Protein AF-A0A401PU76-F1 (afdb_monomer_lite)

Radius of gyration: 15.74 Å; chains: 1; bounding box: 38×41×43 Å

Foldseek 3Di:
DLLLDPVDPLDPVLLLQLLLLVLVQLVVCCPDPLNAFQQDAPVQFDADPVRHTDGHNGPPLVVVPPDDPDDDLVVLLSCLLFALVQLQDPDRRSSHHQLRNLSSSLQVLCCSQVSDDGLAAPPDDDRSVRLSVQQNVQDPVRRGGDDDCVRDPPLSSVLSCQSRDNDSVSRDGSVVVSVSSVVVD

Sequence (185 aa):
DILENENINLDWVFRYSLINDIVKGMVFLHNSIIGSHGNLKSSNCVVDSRFVLKITDYGLTSFRSLCDNEDSYALYAKKLWTAPELLRLERAPPQGSQKGDVYSFGIILQEIALRNGSFYIEGMDLSPKEIVQKVRNGQKPYFRPTTDINCHSEELGNFMERCWAEDNAERPDFSQIKALITRFN

Secondary structure (DSSP, 8-state):
-TTT-TTS---HHHHHHHHHHHHHHHHHHHTSTT---SS--GGGEEE-TTS-EEE-S-S-HHHHTS---TT-HHHHHHTTT--HHHHHSSS--TT--HHHHHHHHHHHHHHHHH-PPTT--TT----HHHHHHHHHHTPSSP------TTTS-HHHHHHHHHHT-SSTTTSPPHHHHHHHHTTT-

InterPro domains:
  IPR000719 Protein kinase domain [PS50011] (1-185)
  IPR001245 Serine-threonine/tyrosine-protein kinase, catalytic domain [PF07714] (4-179)
  IPR011009 Protein kinase-like domain superfamily [SSF56112] (2-181)
  IPR020635 Tyrosine-protein kinase, catalytic domain [SM00219] (3-181)
  IPR050401 Cyclic nucleotide synthase [PTHR11920] (1-185)

Structure (mmCIF, N/CA/C/O backbone):
data_AF-A0A401PU76-F1
#
_entry.id   AF-A0A401PU76-F1
#
loop_
_atom_site.group_PDB
_atom_site.id
_atom_site.type_symbol
_atom_site.label_atom_id
_atom_site.label_alt_id
_atom_site.label_comp_id
_atom_site.label_asym_id
_atom_site.label_entity_id
_atom_site.label_seq_id
_atom_site.pdbx_PDB_ins_code
_atom_site.Cartn_x
_atom_site.Cartn_y
_atom_site.Cartn_z
_atom_site.occupancy
_atom_site.B_iso_or_equiv
_atom_site.auth_seq_id
_atom_site.auth_comp_id
_atom_site.auth_asym_id
_atom_site.auth_atom_id
_atom_site.pdbx_PDB_model_num
ATOM 1 N N . ASP A 1 1 ? -16.754 3.882 -3.722 1.00 71.06 1 ASP A N 1
ATOM 2 C CA . ASP A 1 1 ? -15.747 3.136 -2.949 1.00 71.06 1 ASP A CA 1
ATOM 3 C C . ASP A 1 1 ? -16.213 3.023 -1.493 1.00 71.06 1 ASP A C 1
ATOM 5 O O . ASP A 1 1 ? -16.986 3.877 -1.074 1.00 71.06 1 ASP A O 1
ATOM 9 N N . ILE A 1 2 ? -15.827 1.990 -0.733 1.00 78.12 2 ILE A N 1
ATOM 10 C CA . ILE A 1 2 ? -16.154 1.901 0.707 1.00 78.12 2 ILE A CA 1
ATOM 11 C C . ILE A 1 2 ? -15.374 2.952 1.496 1.00 78.12 2 ILE A C 1
ATOM 13 O O . ILE A 1 2 ? -15.935 3.563 2.404 1.00 78.12 2 ILE A O 1
ATOM 17 N N . LEU A 1 3 ? -14.110 3.194 1.132 1.00 75.56 3 LEU A N 1
ATOM 18 C CA . LEU A 1 3 ? -13.264 4.162 1.830 1.00 75.56 3 LEU A CA 1
ATOM 19 C C . LEU A 1 3 ? -13.777 5.595 1.631 1.00 75.56 3 LEU A C 1
ATOM 21 O O . LEU A 1 3 ? -13.842 6.355 2.597 1.00 75.56 3 LEU A O 1
ATOM 25 N N . GLU A 1 4 ? -14.258 5.915 0.428 1.00 72.50 4 GLU A N 1
ATOM 26 C CA . GLU A 1 4 ? -14.826 7.227 0.076 1.00 72.50 4 GLU A CA 1
ATOM 27 C C . GLU A 1 4 ? -16.272 7.430 0.565 1.00 72.50 4 GLU A C 1
ATOM 29 O O . GLU A 1 4 ? -16.777 8.549 0.556 1.00 72.50 4 GLU A O 1
ATOM 34 N N . ASN A 1 5 ? -16.985 6.373 0.973 1.00 76.94 5 ASN A N 1
ATOM 35 C CA . ASN A 1 5 ? -18.387 6.499 1.375 1.00 76.94 5 ASN A CA 1
ATOM 36 C C . ASN A 1 5 ? -18.515 6.916 2.847 1.00 76.94 5 ASN A C 1
ATOM 38 O O . ASN A 1 5 ? -18.449 6.079 3.751 1.00 76.94 5 ASN A O 1
ATOM 42 N N . GLU A 1 6 ? -18.746 8.204 3.093 1.00 71.88 6 GLU A N 1
ATOM 43 C CA . GLU A 1 6 ? -18.913 8.777 4.440 1.00 71.88 6 GLU A CA 1
ATOM 44 C C . GLU A 1 6 ? -20.074 8.161 5.239 1.00 71.88 6 GLU A C 1
ATOM 46 O O . GLU A 1 6 ? -20.033 8.149 6.467 1.00 71.88 6 GLU A O 1
ATOM 51 N N . ASN A 1 7 ? -21.073 7.569 4.571 1.00 73.62 7 ASN A N 1
ATOM 52 C CA . ASN A 1 7 ? -22.206 6.923 5.244 1.00 73.62 7 ASN A CA 1
ATOM 53 C C . ASN A 1 7 ? -21.842 5.571 5.879 1.00 73.62 7 ASN A C 1
ATOM 55 O O . ASN A 1 7 ? -22.617 5.033 6.670 1.00 73.62 7 ASN A O 1
ATOM 59 N N . ILE A 1 8 ? -20.690 4.992 5.523 1.00 75.88 8 ILE A N 1
ATOM 60 C CA . ILE A 1 8 ? -20.184 3.773 6.152 1.00 75.88 8 ILE A CA 1
ATOM 61 C C . ILE A 1 8 ? -19.361 4.182 7.373 1.00 75.88 8 ILE A C 1
ATOM 63 O O . ILE A 1 8 ? -18.303 4.810 7.249 1.00 75.88 8 ILE A O 1
ATOM 67 N N . ASN A 1 9 ? -19.839 3.797 8.560 1.00 75.31 9 ASN A N 1
ATOM 68 C CA . ASN A 1 9 ? -19.090 3.968 9.797 1.00 75.31 9 ASN A CA 1
ATOM 69 C C . ASN A 1 9 ? -17.927 2.962 9.839 1.00 75.31 9 ASN A C 1
ATOM 71 O O . ASN A 1 9 ? -18.084 1.813 10.244 1.00 75.31 9 ASN A O 1
ATOM 75 N N . LEU A 1 10 ? -16.764 3.403 9.360 1.00 81.12 10 LEU A N 1
ATOM 76 C CA . LEU A 1 10 ? -15.489 2.695 9.456 1.00 81.12 10 LEU A CA 1
ATOM 77 C C . LEU A 1 10 ? -14.871 2.955 10.830 1.00 81.12 10 LEU A C 1
ATOM 79 O O . LEU A 1 10 ? -13.918 3.732 10.951 1.00 81.12 10 LEU A O 1
ATOM 83 N N . ASP A 1 11 ? -15.426 2.315 11.857 1.00 88.69 11 ASP A N 1
ATOM 84 C CA . ASP A 1 11 ? -14.789 2.271 13.168 1.00 88.69 11 ASP A CA 1
ATOM 85 C C . ASP A 1 11 ? -13.476 1.468 13.118 1.00 88.69 11 ASP A C 1
ATOM 87 O O . ASP A 1 11 ? -13.156 0.782 12.139 1.00 88.69 11 ASP A O 1
ATOM 91 N N . TRP A 1 12 ? -12.665 1.584 14.168 1.00 89.25 12 TRP A N 1
ATOM 92 C CA . TRP A 1 12 ? -11.361 0.925 14.200 1.00 89.25 12 TRP A CA 1
ATOM 93 C C . TRP A 1 12 ? -11.465 -0.601 14.180 1.00 89.25 12 TRP A C 1
ATOM 95 O O . TRP A 1 12 ? -10.613 -1.249 13.578 1.00 89.25 12 TRP A O 1
ATOM 105 N N . VAL A 1 13 ? -12.532 -1.175 14.743 1.00 90.00 13 VAL A N 1
ATOM 106 C CA . VAL A 1 13 ? -12.784 -2.622 14.697 1.00 90.00 13 VAL A CA 1
ATOM 107 C C . VAL A 1 13 ? -12.950 -3.079 13.248 1.00 90.00 13 VAL A C 1
ATOM 109 O O . VAL A 1 13 ? -12.302 -4.033 12.810 1.00 90.00 13 VAL A O 1
ATOM 112 N N . PHE A 1 14 ? -13.760 -2.361 12.470 1.00 90.44 14 PHE A N 1
ATOM 113 C CA . PHE A 1 14 ? -13.971 -2.669 11.068 1.00 90.44 14 PHE A CA 1
ATOM 114 C C . PHE A 1 14 ? -12.700 -2.434 10.241 1.00 90.44 14 PHE A C 1
ATOM 116 O O . PHE A 1 14 ? -12.310 -3.311 9.470 1.00 90.44 14 PHE A O 1
ATOM 123 N N . ARG A 1 15 ? -11.965 -1.336 10.461 1.00 92.06 15 ARG A N 1
ATOM 124 C CA . ARG A 1 15 ? -10.665 -1.098 9.799 1.00 92.06 15 ARG A CA 1
ATOM 125 C C . ARG A 1 15 ? -9.668 -2.229 10.058 1.00 92.06 15 ARG A C 1
ATOM 127 O O . ARG A 1 15 ? -9.063 -2.729 9.111 1.00 92.06 15 ARG A O 1
ATOM 134 N N . TYR A 1 16 ? -9.534 -2.683 11.305 1.00 92.25 16 TYR A N 1
ATOM 135 C CA . TYR A 1 16 ? -8.656 -3.806 11.643 1.00 92.25 16 TYR A CA 1
ATOM 136 C C . TYR A 1 16 ? -9.098 -5.115 10.986 1.00 92.25 16 TYR A C 1
ATOM 138 O O . TYR A 1 16 ? -8.238 -5.887 10.558 1.00 92.25 16 TYR A O 1
ATOM 146 N N . SER A 1 17 ? -10.405 -5.358 10.828 1.00 93.25 17 SER A N 1
ATOM 147 C CA . SER A 1 17 ? -10.883 -6.528 10.076 1.00 93.25 17 SER A CA 1
ATOM 148 C C . SER A 1 17 ? -10.449 -6.497 8.606 1.00 93.25 17 SER A C 1
ATOM 150 O O . SER A 1 17 ? -9.911 -7.493 8.121 1.00 93.25 17 SER A O 1
ATOM 152 N N . LEU A 1 18 ? -10.552 -5.342 7.934 1.00 94.56 18 LEU A N 1
ATOM 153 C CA . LEU A 1 18 ? -10.101 -5.171 6.547 1.00 94.56 18 LEU A CA 1
ATOM 154 C C . LEU A 1 18 ? -8.585 -5.376 6.427 1.00 94.56 18 LEU A C 1
ATOM 156 O O . LEU A 1 18 ? -8.119 -6.113 5.558 1.00 94.56 18 LEU A O 1
ATOM 160 N N . ILE A 1 19 ? -7.812 -4.774 7.335 1.00 95.38 19 ILE A N 1
ATOM 161 C CA . ILE A 1 19 ? -6.353 -4.930 7.400 1.00 95.38 19 ILE A CA 1
ATOM 162 C C . ILE A 1 19 ? -5.975 -6.410 7.581 1.00 95.38 19 ILE A C 1
ATOM 164 O O . ILE A 1 19 ? -5.102 -6.927 6.881 1.00 95.38 19 ILE A O 1
ATOM 168 N N . ASN A 1 20 ? -6.647 -7.113 8.494 1.00 95.44 20 ASN A N 1
ATOM 169 C CA . ASN A 1 20 ? -6.401 -8.525 8.770 1.00 95.44 20 ASN A CA 1
ATOM 170 C C . ASN A 1 20 ? -6.720 -9.418 7.560 1.00 95.44 20 ASN A C 1
ATOM 172 O O . ASN A 1 20 ? -5.975 -10.356 7.273 1.00 95.44 20 ASN A O 1
ATOM 176 N N . ASP A 1 21 ? -7.796 -9.122 6.833 1.00 96.50 21 ASP A N 1
ATOM 177 C CA . ASP A 1 21 ? -8.170 -9.851 5.622 1.00 96.50 21 ASP A CA 1
ATOM 178 C C . ASP A 1 21 ? -7.139 -9.662 4.497 1.00 96.50 21 ASP A C 1
ATOM 180 O O . ASP A 1 21 ? -6.714 -10.653 3.893 1.00 96.50 21 ASP A O 1
ATOM 184 N N . ILE A 1 22 ? -6.641 -8.432 4.282 1.00 97.75 22 ILE A N 1
ATOM 185 C CA . ILE A 1 22 ? -5.539 -8.169 3.336 1.00 97.75 22 ILE A CA 1
ATOM 186 C C . ILE A 1 22 ? -4.311 -8.997 3.722 1.00 97.75 22 ILE A C 1
ATOM 188 O O . ILE A 1 22 ? -3.718 -9.683 2.891 1.00 97.75 22 ILE A O 1
ATOM 192 N N . VAL A 1 23 ? -3.933 -8.981 4.998 1.00 97.50 23 VAL A N 1
ATOM 193 C CA . VAL A 1 23 ? -2.726 -9.669 5.466 1.00 97.50 23 VAL A CA 1
ATOM 194 C C . VAL A 1 23 ? -2.845 -11.180 5.330 1.00 97.50 23 VAL A C 1
ATOM 196 O O . VAL A 1 23 ? -1.911 -11.821 4.850 1.00 97.50 23 VAL A O 1
ATOM 199 N N . LYS A 1 24 ? -3.993 -11.772 5.674 1.00 96.81 24 LYS A N 1
ATOM 200 C CA . LYS A 1 24 ? -4.240 -13.205 5.447 1.00 96.81 24 LYS A CA 1
ATOM 201 C C . LYS A 1 24 ? -4.143 -13.562 3.964 1.00 96.81 24 LYS A C 1
ATOM 203 O O . LYS A 1 24 ? -3.493 -14.555 3.630 1.00 96.81 24 LYS A O 1
ATOM 208 N N . GLY A 1 25 ? -4.753 -12.757 3.093 1.00 97.56 25 GLY A N 1
AT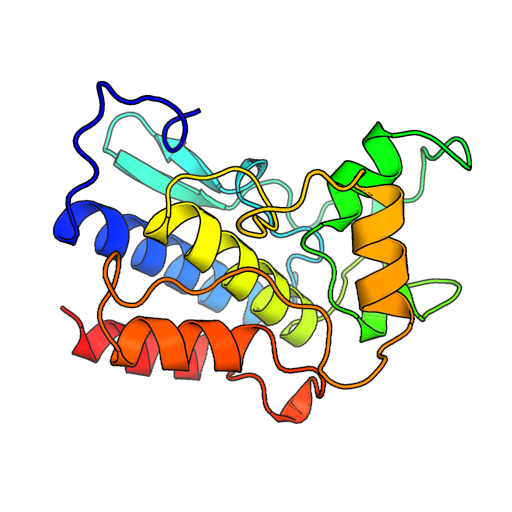OM 209 C CA . GLY A 1 25 ? -4.703 -12.957 1.646 1.00 97.56 25 GLY A CA 1
ATOM 210 C C . GLY A 1 25 ? -3.279 -12.868 1.093 1.00 97.56 25 GLY A C 1
ATOM 211 O O . GLY A 1 25 ? -2.857 -13.738 0.333 1.00 97.56 25 GLY A O 1
ATOM 212 N N . MET A 1 26 ? -2.503 -11.876 1.528 1.00 98.25 26 MET A N 1
ATOM 213 C CA . MET A 1 26 ? -1.124 -11.687 1.073 1.00 98.25 26 MET A CA 1
ATOM 214 C C . MET A 1 26 ? -0.164 -12.752 1.607 1.00 98.25 26 MET A C 1
ATOM 216 O O . MET A 1 26 ? 0.674 -13.230 0.846 1.00 98.25 26 MET A O 1
ATOM 220 N N . VAL A 1 27 ? -0.324 -13.208 2.857 1.00 98.00 27 VAL A N 1
ATOM 221 C CA . VAL A 1 27 ? 0.419 -14.374 3.373 1.00 98.00 27 VAL A CA 1
ATOM 222 C C . VAL A 1 27 ? 0.150 -15.607 2.513 1.00 98.00 27 VAL A C 1
ATOM 224 O O . VAL A 1 27 ? 1.082 -16.343 2.191 1.00 98.00 27 VAL A O 1
ATOM 227 N N . PHE A 1 28 ? -1.105 -15.849 2.128 1.00 97.38 28 PHE A N 1
ATOM 228 C CA . PHE A 1 28 ? -1.440 -16.965 1.245 1.00 97.38 28 PHE A CA 1
ATOM 229 C C . PHE A 1 28 ? -0.777 -16.811 -0.131 1.00 97.38 28 PHE A C 1
ATOM 231 O O . PHE A 1 28 ? -0.120 -17.739 -0.598 1.00 97.38 28 PHE A O 1
ATOM 238 N N . LEU A 1 29 ? -0.893 -15.635 -0.757 1.00 97.12 29 LEU A N 1
ATOM 239 C CA . LEU A 1 29 ? -0.325 -15.377 -2.082 1.00 97.12 29 LEU A CA 1
ATOM 240 C C . LEU A 1 29 ? 1.202 -15.515 -2.103 1.00 97.12 29 LEU A C 1
ATOM 242 O O . LEU A 1 29 ? 1.729 -16.185 -2.992 1.00 97.12 29 LEU A O 1
ATOM 246 N N . HIS A 1 30 ? 1.905 -14.947 -1.117 1.00 97.56 30 HIS A N 1
ATOM 247 C CA . HIS A 1 30 ? 3.372 -14.996 -1.021 1.00 97.56 30 HIS A CA 1
ATOM 248 C C . HIS A 1 30 ? 3.926 -16.406 -0.812 1.00 97.56 30 HIS A C 1
ATOM 250 O O . HIS A 1 30 ? 5.040 -16.686 -1.246 1.00 97.56 30 HIS A O 1
ATOM 256 N N . ASN A 1 31 ? 3.146 -17.300 -0.199 1.00 97.19 31 ASN A N 1
ATOM 257 C CA . ASN A 1 31 ? 3.507 -18.709 -0.007 1.00 97.19 31 ASN A CA 1
ATOM 258 C C . ASN A 1 31 ? 2.980 -19.636 -1.119 1.00 97.19 31 ASN A C 1
ATOM 260 O O . ASN A 1 31 ? 3.187 -20.848 -1.065 1.00 97.19 31 ASN A O 1
ATOM 264 N N . SER A 1 32 ? 2.273 -19.093 -2.111 1.00 96.31 32 SER A N 1
ATOM 265 C CA . SER A 1 32 ? 1.754 -19.849 -3.252 1.00 96.31 32 SER A CA 1
ATOM 266 C C . SER A 1 32 ? 2.713 -19.804 -4.446 1.00 96.31 32 SER A C 1
ATOM 268 O O . SER A 1 32 ? 3.680 -19.045 -4.459 1.00 96.31 32 SER A O 1
ATOM 270 N N . ILE A 1 33 ? 2.391 -20.548 -5.508 1.00 94.06 33 ILE A N 1
ATOM 271 C CA . ILE A 1 33 ? 3.127 -20.507 -6.785 1.00 94.06 33 ILE A CA 1
ATOM 272 C C . ILE A 1 33 ? 3.135 -19.122 -7.454 1.00 94.06 33 ILE A C 1
ATOM 274 O O . ILE A 1 33 ? 3.953 -18.880 -8.336 1.00 94.06 33 ILE A O 1
ATOM 278 N N . ILE A 1 34 ? 2.222 -18.224 -7.062 1.00 94.06 34 ILE A N 1
ATOM 279 C CA . ILE A 1 34 ? 2.156 -16.856 -7.587 1.00 94.06 34 ILE A CA 1
ATOM 280 C C . ILE A 1 34 ? 3.336 -16.029 -7.056 1.00 94.06 34 ILE A C 1
ATOM 282 O O . ILE A 1 34 ? 3.859 -15.180 -7.773 1.00 94.06 34 ILE A O 1
ATOM 286 N N . GLY A 1 35 ? 3.775 -16.286 -5.818 1.00 95.31 35 GLY A N 1
ATOM 287 C CA . GLY A 1 35 ? 4.958 -15.687 -5.194 1.00 95.31 35 GLY A CA 1
ATOM 288 C C . GLY A 1 35 ? 4.819 -14.218 -4.778 1.00 95.31 35 GLY A C 1
ATOM 289 O O . GLY A 1 35 ? 5.297 -13.855 -3.705 1.00 95.31 35 GLY A O 1
ATOM 290 N N . SER A 1 36 ? 4.158 -13.377 -5.576 1.00 96.38 36 SER A N 1
ATOM 291 C CA . SER A 1 36 ? 3.880 -11.962 -5.286 1.00 96.38 36 SER A CA 1
ATOM 292 C C . SER A 1 36 ? 2.690 -11.441 -6.097 1.00 96.38 36 SER A C 1
ATOM 294 O O . SER A 1 36 ? 2.371 -11.945 -7.172 1.00 96.38 36 SER A O 1
ATOM 296 N N . HIS A 1 37 ? 2.014 -10.411 -5.592 1.00 96.31 37 HIS A N 1
ATOM 297 C CA . HIS A 1 37 ? 0.868 -9.808 -6.268 1.00 96.31 37 HIS A CA 1
ATOM 298 C C . HIS A 1 37 ? 1.303 -8.883 -7.414 1.00 96.31 37 HIS A C 1
ATOM 300 O O . HIS A 1 37 ? 0.713 -8.908 -8.504 1.00 96.31 37 HIS A O 1
ATOM 306 N N . GLY A 1 38 ? 2.294 -8.023 -7.158 1.00 93.62 38 GLY A N 1
ATOM 307 C CA . GLY A 1 38 ? 2.918 -7.125 -8.135 1.00 93.62 38 GLY A CA 1
ATOM 308 C C . GLY A 1 38 ? 2.053 -5.958 -8.622 1.00 93.62 38 GLY A C 1
ATOM 309 O O . GLY A 1 38 ? 2.481 -5.215 -9.498 1.00 93.62 38 GLY A O 1
ATOM 310 N N . ASN A 1 39 ? 0.833 -5.810 -8.101 1.00 93.56 39 ASN A N 1
ATOM 311 C CA . ASN A 1 39 ? -0.106 -4.723 -8.421 1.00 93.56 39 ASN A CA 1
ATOM 312 C C . ASN A 1 39 ? -1.102 -4.528 -7.267 1.00 93.56 39 ASN A C 1
ATOM 314 O O . ASN A 1 39 ? -2.307 -4.386 -7.486 1.00 93.56 39 ASN A O 1
ATOM 318 N N . LEU A 1 40 ? -0.622 -4.655 -6.029 1.00 97.12 40 LEU A N 1
ATOM 319 C CA . LEU A 1 40 ? -1.464 -4.488 -4.853 1.00 97.12 40 LEU A CA 1
ATOM 320 C C . LEU A 1 40 ? -1.826 -3.002 -4.710 1.00 97.12 40 LEU A C 1
ATOM 322 O O . LEU A 1 40 ? -0.955 -2.139 -4.768 1.00 97.12 40 LEU A O 1
ATOM 326 N N . LYS A 1 41 ? -3.116 -2.707 -4.567 1.00 95.69 41 LYS A N 1
ATOM 327 C CA . LYS A 1 41 ? -3.680 -1.356 -4.410 1.00 95.69 41 LYS A CA 1
ATOM 328 C C . LYS A 1 41 ? -5.090 -1.462 -3.845 1.00 95.69 41 LYS A C 1
ATOM 330 O O . LYS A 1 41 ? -5.719 -2.511 -3.991 1.00 95.69 41 LYS A O 1
ATOM 335 N N . SER A 1 42 ? -5.603 -0.385 -3.263 1.00 95.00 42 SER A N 1
ATOM 336 C CA . SER A 1 42 ? -6.942 -0.349 -2.658 1.00 95.00 42 SER A CA 1
ATOM 337 C C . SER A 1 42 ? -8.048 -0.786 -3.630 1.00 95.00 42 SER A C 1
ATOM 339 O O . SER A 1 42 ? -8.863 -1.631 -3.282 1.00 95.00 42 SER A O 1
ATOM 341 N N . SER A 1 43 ? -8.004 -0.346 -4.892 1.00 93.94 43 SER A N 1
ATOM 342 C CA . SER A 1 43 ? -8.962 -0.775 -5.937 1.00 93.94 43 SER A CA 1
ATOM 343 C C . SER A 1 43 ? -8.943 -2.276 -6.281 1.00 93.94 43 SER A C 1
ATOM 345 O O . SER A 1 43 ? -9.904 -2.773 -6.865 1.00 93.94 43 SER A O 1
ATOM 347 N N . ASN A 1 44 ? -7.886 -3.007 -5.910 1.00 95.81 44 ASN A N 1
ATOM 348 C CA . ASN A 1 44 ? -7.785 -4.464 -6.069 1.00 95.81 44 ASN A CA 1
ATOM 349 C C . ASN A 1 44 ? -8.178 -5.229 -4.784 1.00 95.81 44 ASN A C 1
ATOM 35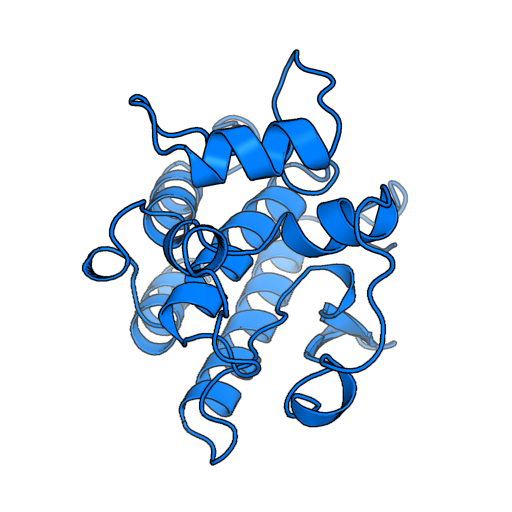1 O O . ASN A 1 44 ? -8.178 -6.464 -4.776 1.00 95.81 44 ASN A O 1
ATOM 355 N N . CYS A 1 45 ? -8.552 -4.513 -3.721 1.00 96.62 45 CYS A N 1
ATOM 356 C CA . CYS A 1 45 ? -9.083 -5.038 -2.469 1.00 96.62 45 CYS A CA 1
ATOM 357 C C . CYS A 1 45 ? -10.604 -4.824 -2.432 1.00 96.62 45 CYS A C 1
ATOM 35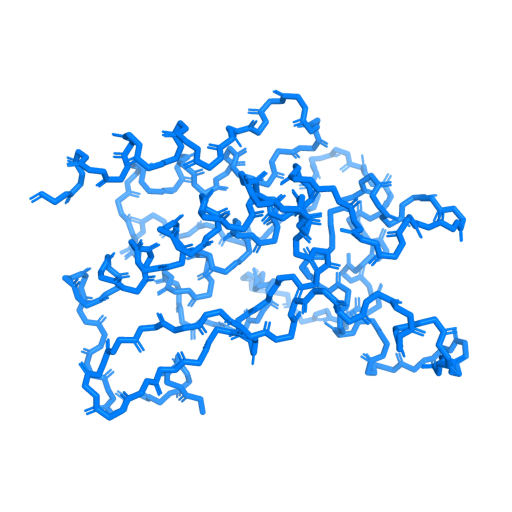9 O O . CYS A 1 45 ? -11.091 -3.771 -2.031 1.00 96.62 45 CYS A O 1
ATOM 361 N N . VAL A 1 46 ? -11.371 -5.824 -2.864 1.00 94.81 46 VAL A N 1
ATOM 362 C CA . VAL A 1 46 ? -12.836 -5.726 -2.962 1.00 94.81 46 VAL A CA 1
ATOM 363 C C . VAL A 1 46 ? -13.506 -6.328 -1.736 1.00 94.81 46 VAL A C 1
ATOM 365 O O . VAL A 1 46 ? -13.026 -7.313 -1.184 1.00 94.81 46 VAL A O 1
ATOM 368 N N . VAL A 1 47 ? -14.642 -5.777 -1.324 1.00 93.25 47 VAL A N 1
ATOM 369 C CA . VAL A 1 47 ? -15.400 -6.266 -0.165 1.00 93.25 47 VAL A CA 1
ATOM 370 C C . VAL A 1 47 ? -16.710 -6.876 -0.642 1.00 93.25 47 VAL A C 1
ATOM 372 O O . VAL A 1 47 ? -17.411 -6.288 -1.466 1.00 93.25 47 VAL A O 1
ATOM 375 N N . ASP A 1 48 ? -17.032 -8.073 -0.155 1.00 91.75 48 ASP A N 1
ATOM 376 C CA . ASP A 1 48 ? -18.283 -8.747 -0.504 1.00 91.75 48 ASP A CA 1
ATOM 377 C C . ASP A 1 48 ? -19.461 -8.345 0.406 1.00 91.75 48 ASP A C 1
ATOM 379 O O . ASP A 1 48 ? -19.321 -7.585 1.363 1.00 91.75 48 ASP A O 1
ATOM 383 N N . SER A 1 49 ? -20.655 -8.876 0.120 1.00 88.56 49 SER A N 1
ATOM 384 C CA . SER A 1 49 ? -21.884 -8.594 0.888 1.00 88.56 49 SER A CA 1
ATOM 385 C C . SER A 1 49 ? -21.819 -8.955 2.382 1.00 88.56 49 SER A C 1
ATOM 387 O O . SER A 1 49 ? -22.700 -8.560 3.139 1.00 88.56 49 SER A O 1
ATOM 389 N N . ARG A 1 50 ? -20.820 -9.739 2.806 1.00 87.75 50 ARG A N 1
ATOM 390 C CA . ARG A 1 50 ? -20.600 -10.141 4.202 1.00 87.75 50 ARG A CA 1
ATOM 391 C C . ARG A 1 50 ? -19.498 -9.318 4.865 1.00 87.75 50 ARG A C 1
ATOM 393 O O . ARG A 1 50 ? -19.028 -9.709 5.928 1.00 87.75 50 ARG A O 1
ATOM 400 N N . PHE A 1 51 ? -19.087 -8.213 4.243 1.00 87.19 51 PHE A N 1
ATOM 401 C CA . PHE A 1 51 ? -18.009 -7.346 4.710 1.00 87.19 51 PHE A CA 1
ATOM 402 C C . PHE A 1 51 ? -16.642 -8.043 4.815 1.00 87.19 51 PHE A C 1
ATOM 404 O O . PHE A 1 51 ? -15.789 -7.619 5.587 1.00 87.19 51 PHE A O 1
ATOM 411 N N . VAL A 1 52 ? -16.419 -9.091 4.013 1.00 92.00 52 VAL A N 1
ATOM 412 C CA . VAL A 1 52 ? -15.123 -9.777 3.920 1.00 92.00 52 VAL A CA 1
ATOM 413 C C . VAL A 1 52 ? -14.328 -9.198 2.759 1.00 92.00 52 VAL A C 1
ATOM 415 O O . VAL A 1 52 ? -14.829 -9.152 1.628 1.00 92.00 52 VAL A O 1
ATOM 418 N N . LEU A 1 53 ? -13.083 -8.795 3.020 1.00 96.38 53 LEU A N 1
ATOM 419 C CA . LEU A 1 53 ? -12.194 -8.272 1.987 1.00 96.38 53 LEU A CA 1
ATOM 420 C C . LEU A 1 53 ? -11.505 -9.414 1.234 1.00 96.38 53 LEU A C 1
ATOM 422 O O . LEU A 1 53 ? -10.995 -10.374 1.812 1.00 96.38 53 LEU A O 1
ATOM 426 N N . LYS A 1 54 ? -11.474 -9.297 -0.093 1.00 95.81 54 LYS A N 1
ATOM 427 C CA . LYS A 1 54 ? -10.822 -10.225 -1.014 1.00 95.81 54 LYS A CA 1
ATOM 428 C C . LYS A 1 54 ? -9.848 -9.480 -1.908 1.00 95.81 54 LYS A C 1
ATOM 430 O O . LYS A 1 54 ? -10.153 -8.428 -2.462 1.00 95.81 54 LYS A O 1
ATOM 435 N N . ILE A 1 55 ? -8.680 -10.079 -2.072 1.00 97.38 55 ILE A N 1
ATOM 436 C CA . ILE A 1 55 ? -7.646 -9.596 -2.979 1.00 97.38 55 ILE A CA 1
ATOM 437 C C . ILE A 1 55 ? -7.963 -10.117 -4.381 1.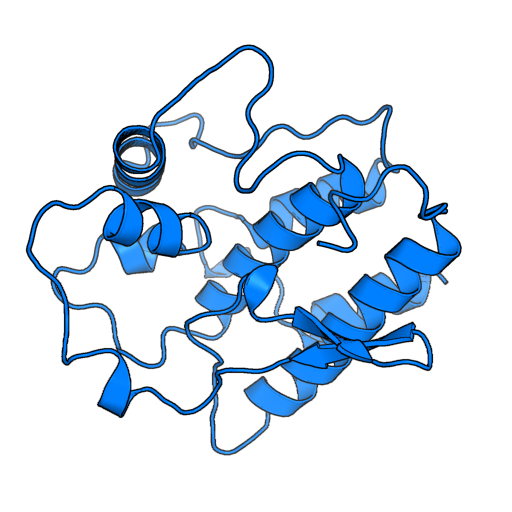00 97.38 55 ILE A C 1
ATOM 439 O O . ILE A 1 55 ? -8.339 -11.279 -4.543 1.00 97.38 55 ILE A O 1
ATOM 443 N N . THR A 1 56 ? -7.836 -9.260 -5.386 1.00 95.44 56 THR A N 1
ATOM 444 C CA . THR A 1 56 ? -8.150 -9.553 -6.792 1.00 95.44 56 THR A CA 1
ATOM 445 C C . THR A 1 56 ? -7.015 -9.101 -7.701 1.00 95.44 56 THR A C 1
ATOM 447 O O . THR A 1 56 ? -6.064 -8.490 -7.231 1.00 95.44 56 THR A O 1
ATOM 450 N N . ASP A 1 57 ? -7.095 -9.414 -9.001 1.00 92.06 57 ASP A N 1
ATOM 451 C CA . ASP A 1 57 ? -6.078 -9.010 -9.982 1.00 92.06 57 ASP A CA 1
ATOM 452 C C . ASP A 1 57 ? -4.661 -9.425 -9.529 1.00 92.06 57 ASP A C 1
ATOM 454 O O . ASP A 1 57 ? -3.744 -8.620 -9.447 1.00 92.06 57 ASP A O 1
ATOM 458 N N . TYR A 1 58 ? -4.455 -10.699 -9.198 1.00 90.94 58 TYR A N 1
ATOM 459 C CA . TYR A 1 58 ? -3.131 -11.290 -8.969 1.00 90.94 58 TYR A CA 1
ATOM 460 C C . TYR A 1 58 ? -2.862 -12.374 -10.019 1.00 90.94 58 TYR A C 1
ATOM 462 O O . TYR A 1 58 ? -3.790 -12.925 -10.605 1.00 90.94 58 TYR A O 1
ATOM 470 N N . GLY A 1 59 ? -1.590 -12.671 -10.301 1.00 85.62 59 GLY A N 1
ATOM 471 C CA . GLY A 1 59 ? -1.216 -13.686 -11.300 1.00 85.62 59 GLY A CA 1
ATOM 472 C C . GLY A 1 59 ? -1.476 -13.298 -12.767 1.00 85.62 59 GLY A C 1
ATOM 473 O O . GLY A 1 59 ? -1.210 -14.094 -13.660 1.00 85.62 59 GLY A O 1
ATOM 474 N N . LEU A 1 60 ? -1.938 -12.073 -13.043 1.00 83.81 60 LEU A N 1
ATOM 475 C CA . LEU A 1 60 ? -2.211 -11.560 -14.396 1.00 83.81 60 LEU A CA 1
ATOM 476 C C . LEU A 1 60 ? -0.995 -10.856 -15.027 1.00 83.81 60 LEU A C 1
ATOM 478 O O . LEU A 1 60 ? -1.129 -9.864 -15.743 1.00 83.81 60 LEU A O 1
ATOM 482 N N . THR A 1 61 ? 0.213 -11.349 -14.752 1.00 80.31 61 THR A N 1
ATOM 483 C CA . THR A 1 61 ? 1.480 -10.696 -15.130 1.00 80.31 61 THR A CA 1
ATOM 484 C C . THR A 1 61 ? 1.632 -10.503 -16.641 1.00 80.31 61 THR A C 1
ATOM 486 O O . THR A 1 61 ? 2.086 -9.447 -17.073 1.00 80.31 61 THR A O 1
ATOM 489 N N . SER A 1 62 ? 1.186 -11.472 -17.444 1.00 73.19 62 SER A N 1
ATOM 490 C CA . SER A 1 62 ? 1.239 -11.445 -18.914 1.00 73.19 62 SER A CA 1
ATOM 491 C C . SER A 1 62 ? 0.320 -10.402 -19.561 1.00 73.19 62 SER A C 1
ATOM 493 O O . SER A 1 62 ? 0.593 -9.949 -20.671 1.00 73.19 62 SER A O 1
ATOM 495 N N . PHE A 1 63 ? -0.756 -9.997 -18.881 1.00 72.19 63 PHE A N 1
ATOM 496 C CA . PHE A 1 63 ? -1.709 -9.003 -19.388 1.00 72.19 63 PHE A CA 1
ATOM 497 C C . PHE A 1 63 ? -1.286 -7.565 -19.072 1.00 72.19 63 PHE A C 1
ATOM 499 O O . PHE A 1 63 ? -1.740 -6.625 -19.721 1.00 72.19 63 PHE A O 1
ATOM 506 N N . ARG A 1 64 ? -0.396 -7.378 -18.090 1.00 71.69 64 ARG A N 1
ATOM 507 C CA . ARG A 1 64 ? 0.062 -6.053 -17.640 1.00 71.69 64 ARG A CA 1
ATOM 508 C C . ARG A 1 64 ? 1.089 -5.414 -18.565 1.00 71.69 64 ARG A C 1
ATOM 510 O O . ARG A 1 64 ? 1.248 -4.203 -18.535 1.00 71.69 64 ARG A O 1
ATOM 517 N N . SER A 1 65 ? 1.762 -6.204 -19.394 1.00 60.31 65 SER A N 1
ATOM 518 C CA . SER A 1 65 ? 2.811 -5.741 -20.307 1.00 60.31 65 SER A CA 1
ATOM 519 C C . SER A 1 65 ? 2.297 -5.168 -21.634 1.00 60.31 65 SER A C 1
ATOM 521 O O . SER A 1 65 ? 3.113 -4.794 -22.470 1.00 60.31 65 SER A O 1
ATOM 523 N N . LEU A 1 66 ? 0.978 -5.134 -21.870 1.00 53.69 66 LEU A N 1
ATOM 524 C CA . LEU A 1 66 ? 0.429 -4.951 -23.221 1.00 53.69 66 LEU A CA 1
ATOM 525 C C . LEU A 1 66 ? -0.092 -3.552 -23.564 1.00 53.69 66 LEU A C 1
ATOM 527 O O . LEU A 1 66 ? -0.343 -3.299 -24.738 1.00 53.69 66 LEU A O 1
ATOM 531 N N . CYS A 1 67 ? -0.252 -2.637 -22.609 1.00 52.84 67 CYS A N 1
ATOM 532 C CA . CYS A 1 67 ? -0.986 -1.402 -22.890 1.00 52.84 67 CYS A CA 1
ATOM 533 C C . CYS A 1 67 ? -0.475 -0.224 -22.066 1.00 52.84 67 CYS A C 1
ATOM 535 O O . CYS A 1 67 ? -1.092 0.072 -21.052 1.00 52.84 67 CYS A O 1
ATOM 537 N N . ASP A 1 68 ? 0.556 0.490 -22.518 1.00 56.47 68 ASP A N 1
ATOM 538 C CA . ASP A 1 68 ? 0.835 1.831 -21.997 1.00 56.47 68 ASP A CA 1
ATOM 539 C C . ASP A 1 68 ? 1.176 2.790 -23.149 1.00 56.47 68 ASP A C 1
ATOM 541 O O . ASP A 1 68 ? 2.208 2.672 -23.804 1.00 56.47 68 ASP A O 1
ATOM 545 N N . ASN A 1 69 ? 0.285 3.756 -23.398 1.00 59.41 69 ASN A N 1
ATOM 546 C CA . ASN A 1 69 ? 0.666 5.015 -24.038 1.00 59.41 69 ASN A CA 1
ATOM 547 C C . ASN A 1 69 ? 1.610 5.747 -23.072 1.00 59.41 69 ASN A C 1
ATOM 549 O O . ASN A 1 69 ? 1.271 5.898 -21.896 1.00 59.41 69 ASN A O 1
ATOM 553 N N . GLU A 1 70 ? 2.761 6.209 -23.562 1.00 63.00 70 GLU A N 1
ATOM 554 C CA . GLU A 1 70 ? 3.929 6.529 -22.725 1.00 63.00 70 GLU A CA 1
ATOM 555 C C . GLU A 1 70 ? 3.801 7.705 -21.735 1.00 63.00 70 GLU A C 1
ATOM 557 O O . GLU A 1 70 ? 4.718 7.912 -20.948 1.00 63.00 70 GLU A O 1
ATOM 562 N N . ASP A 1 71 ? 2.705 8.466 -21.676 1.00 71.38 71 ASP A N 1
ATOM 563 C CA . ASP A 1 71 ? 2.652 9.621 -20.761 1.00 71.38 71 ASP A CA 1
ATOM 564 C C . ASP A 1 71 ? 1.218 10.044 -20.389 1.00 71.38 71 ASP A C 1
ATOM 566 O O . ASP A 1 71 ? 0.780 11.162 -20.656 1.00 71.38 71 ASP A O 1
ATOM 570 N N . SER A 1 72 ? 0.429 9.132 -19.807 1.00 86.62 72 SER A N 1
ATOM 571 C CA . SER A 1 72 ? -0.953 9.432 -19.390 1.00 86.62 72 SER A CA 1
ATOM 572 C C . SER A 1 72 ? -1.110 9.577 -17.875 1.00 86.62 72 SER A C 1
ATOM 574 O O . SER A 1 72 ? -0.459 8.887 -17.092 1.00 86.62 72 SER A O 1
ATOM 576 N N . TYR A 1 73 ? -2.049 10.422 -17.440 1.00 90.06 73 TYR A N 1
ATOM 577 C CA . TYR A 1 73 ? -2.423 10.546 -16.024 1.00 90.06 73 TYR A CA 1
ATOM 578 C C . TYR A 1 73 ? -2.780 9.182 -15.406 1.00 90.06 73 TYR A C 1
ATOM 580 O O . TYR A 1 73 ? -2.312 8.838 -14.323 1.00 90.06 73 TYR A O 1
ATOM 588 N N . ALA A 1 74 ? -3.553 8.369 -16.136 1.00 88.94 74 ALA A N 1
ATOM 589 C CA . ALA A 1 74 ? -3.980 7.042 -15.698 1.00 88.94 74 ALA A CA 1
ATOM 590 C C . ALA A 1 74 ? -2.804 6.078 -15.462 1.00 88.94 74 ALA A C 1
ATOM 592 O O . ALA A 1 74 ? -2.869 5.245 -14.557 1.00 88.94 74 ALA A O 1
ATOM 593 N N . LEU A 1 75 ? -1.724 6.196 -16.242 1.00 88.81 75 LEU A N 1
ATOM 594 C CA . LEU A 1 75 ? -0.504 5.411 -16.052 1.00 88.81 75 LEU A CA 1
ATOM 595 C C . LEU A 1 75 ? 0.161 5.732 -14.709 1.00 88.81 75 LEU A C 1
ATOM 597 O O . LEU A 1 75 ? 0.465 4.824 -13.935 1.00 88.81 75 LEU A O 1
ATOM 601 N N . TYR A 1 76 ? 0.367 7.017 -14.415 1.00 92.62 76 TYR A N 1
ATOM 602 C CA . TYR A 1 76 ? 0.997 7.430 -13.161 1.00 92.62 76 TYR A CA 1
ATOM 603 C C . TYR A 1 76 ? 0.104 7.175 -11.949 1.00 92.62 76 TYR A C 1
ATOM 605 O O . TYR A 1 76 ? 0.608 6.734 -10.920 1.00 92.62 76 TYR A O 1
ATOM 613 N N . ALA A 1 77 ? -1.214 7.350 -12.081 1.00 93.25 77 ALA A N 1
ATOM 614 C CA . ALA A 1 77 ? -2.168 7.013 -11.025 1.00 93.25 77 ALA A CA 1
ATOM 615 C C . ALA A 1 77 ? -2.063 5.535 -10.613 1.00 93.25 77 ALA A C 1
ATOM 617 O O . ALA A 1 77 ? -2.012 5.225 -9.428 1.00 93.25 77 ALA A O 1
ATOM 618 N N . LYS A 1 78 ? -1.913 4.605 -11.570 1.00 91.44 78 LYS A N 1
ATOM 619 C CA . LYS A 1 78 ? -1.690 3.176 -11.268 1.00 91.44 78 LYS A CA 1
ATOM 620 C C . LYS A 1 78 ? -0.384 2.905 -10.509 1.00 91.44 78 LYS A C 1
ATOM 622 O O . LYS A 1 78 ? -0.272 1.861 -9.873 1.00 91.44 78 LYS A O 1
ATOM 627 N N . LYS A 1 79 ? 0.598 3.809 -10.575 1.00 94.62 79 LYS A N 1
ATOM 628 C CA . LYS A 1 79 ? 1.927 3.649 -9.967 1.00 94.62 79 LYS A CA 1
ATOM 629 C C . LYS A 1 79 ? 2.039 4.217 -8.548 1.00 94.62 79 LYS A C 1
ATOM 631 O O . LYS A 1 79 ? 3.091 4.049 -7.940 1.00 94.62 79 LYS A O 1
ATOM 636 N N . LEU A 1 80 ? 0.986 4.822 -7.993 1.00 97.25 80 LEU A N 1
ATOM 637 C CA . LEU A 1 80 ? 1.021 5.438 -6.655 1.00 97.25 80 LEU A CA 1
ATOM 638 C C . LEU A 1 80 ? 1.341 4.451 -5.518 1.00 97.25 80 LEU A C 1
ATOM 640 O O . LEU A 1 80 ? 1.936 4.837 -4.519 1.00 97.25 80 LEU A O 1
ATOM 644 N N . TRP A 1 81 ? 1.033 3.166 -5.698 1.00 97.94 81 TRP A N 1
ATOM 645 C CA . TRP A 1 81 ? 1.374 2.095 -4.752 1.00 97.94 81 TRP A CA 1
ATOM 646 C C . TRP A 1 81 ? 2.710 1.407 -5.057 1.00 97.94 81 TRP A C 1
ATOM 648 O O . TRP A 1 81 ? 3.084 0.456 -4.372 1.00 97.94 81 TRP A O 1
ATOM 658 N N . THR A 1 82 ? 3.415 1.813 -6.116 1.00 97.12 82 THR A N 1
ATOM 659 C CA . THR A 1 82 ? 4.623 1.116 -6.574 1.00 97.12 82 THR A CA 1
ATOM 660 C C . THR A 1 82 ? 5.834 1.543 -5.755 1.00 97.12 82 THR A C 1
ATOM 662 O O . THR A 1 82 ? 6.138 2.727 -5.637 1.00 97.12 82 THR A O 1
ATOM 665 N N . ALA A 1 83 ? 6.560 0.556 -5.235 1.00 98.06 83 ALA A N 1
ATOM 666 C CA . ALA A 1 83 ? 7.744 0.777 -4.419 1.00 98.06 83 ALA A CA 1
ATOM 667 C C . ALA A 1 83 ? 8.873 1.510 -5.179 1.00 98.06 83 ALA A C 1
ATOM 669 O O . ALA A 1 83 ? 9.044 1.295 -6.387 1.00 98.06 83 ALA A O 1
ATOM 670 N N . PRO A 1 84 ? 9.684 2.338 -4.493 1.00 97.88 84 PRO A N 1
ATOM 671 C CA . PRO A 1 84 ? 10.716 3.165 -5.120 1.00 97.88 84 PRO A CA 1
ATOM 672 C C . PRO A 1 84 ? 11.744 2.351 -5.913 1.00 97.88 84 PRO A C 1
ATOM 674 O O . PRO A 1 84 ? 12.142 2.760 -7.004 1.00 97.88 84 PRO A O 1
ATOM 677 N N . GLU A 1 85 ? 12.141 1.174 -5.426 1.00 97.69 85 GLU A N 1
ATOM 678 C CA . GLU A 1 85 ? 13.072 0.292 -6.130 1.00 97.69 85 GLU A CA 1
ATOM 679 C C . GLU A 1 85 ? 12.499 -0.232 -7.450 1.00 97.69 85 GLU A C 1
ATOM 681 O O . GLU A 1 85 ? 13.233 -0.349 -8.425 1.00 97.69 85 GLU A O 1
ATOM 686 N N . LEU A 1 86 ? 11.186 -0.477 -7.520 1.00 96.50 86 LEU A N 1
ATOM 687 C CA . LEU A 1 86 ? 10.516 -0.915 -8.746 1.00 96.50 86 LEU A CA 1
ATOM 688 C C . LEU A 1 86 ? 10.330 0.251 -9.725 1.00 96.50 86 LEU A C 1
ATOM 690 O O . LEU A 1 86 ? 10.459 0.057 -10.930 1.00 96.50 86 LEU A O 1
ATOM 694 N N . LEU A 1 87 ? 10.087 1.467 -9.224 1.00 96.06 87 LEU A N 1
ATOM 695 C CA . LEU A 1 87 ? 9.993 2.682 -10.045 1.00 96.06 87 LEU A CA 1
ATOM 696 C C . LEU A 1 87 ? 11.328 3.081 -10.692 1.00 96.06 87 LEU A C 1
ATOM 698 O O . LEU A 1 87 ? 11.337 3.784 -11.704 1.00 96.06 87 LEU A O 1
ATOM 702 N N . ARG A 1 88 ? 12.458 2.681 -10.101 1.00 95.81 88 ARG A N 1
ATOM 703 C CA . ARG A 1 88 ? 13.803 2.992 -10.611 1.00 95.81 88 ARG A CA 1
ATOM 704 C C . ARG A 1 88 ? 14.267 2.058 -11.717 1.00 95.81 88 ARG A C 1
ATOM 706 O O . ARG A 1 88 ? 15.092 2.480 -12.524 1.00 95.81 88 ARG A O 1
ATOM 713 N N . LEU A 1 89 ? 13.745 0.835 -11.772 1.00 92.00 89 LEU A N 1
ATOM 714 C CA . LEU A 1 89 ? 14.079 -0.118 -12.825 1.00 92.00 89 LEU A CA 1
ATOM 715 C C . LEU A 1 89 ? 13.543 0.372 -14.172 1.00 92.00 89 LEU A C 1
ATOM 717 O O . LEU A 1 89 ? 12.377 0.742 -14.285 1.00 92.00 89 LEU A O 1
ATOM 721 N N . GLU A 1 90 ? 14.375 0.308 -15.213 1.00 84.75 90 GLU A N 1
ATOM 722 C CA . GLU A 1 90 ? 13.927 0.561 -16.591 1.00 84.75 90 GLU A CA 1
ATOM 723 C C . GLU A 1 90 ? 12.816 -0.411 -16.998 1.00 84.75 90 GLU A C 1
ATOM 725 O O . GLU A 1 90 ? 11.855 -0.038 -17.666 1.00 84.75 90 GLU A O 1
ATOM 730 N N . ARG A 1 91 ? 12.939 -1.668 -16.557 1.00 85.00 91 ARG A N 1
ATOM 731 C CA . ARG A 1 91 ? 11.933 -2.717 -16.726 1.00 85.00 91 ARG A CA 1
ATOM 732 C C . ARG A 1 91 ? 11.759 -3.463 -15.415 1.00 85.00 91 ARG A C 1
ATOM 734 O O . ARG A 1 91 ? 12.504 -4.394 -15.112 1.00 85.00 91 ARG A O 1
ATOM 741 N N . ALA A 1 92 ? 10.782 -3.032 -14.626 1.00 87.06 92 ALA A N 1
ATOM 742 C CA . ALA A 1 92 ? 10.388 -3.760 -13.430 1.00 87.06 92 ALA A CA 1
ATOM 743 C C . ALA A 1 92 ? 9.854 -5.157 -13.804 1.00 87.06 92 ALA A C 1
ATOM 745 O O . ALA A 1 92 ? 9.180 -5.301 -14.830 1.00 87.06 92 ALA A O 1
ATOM 746 N N . PRO A 1 93 ? 10.121 -6.192 -12.988 1.00 88.50 93 PRO A N 1
ATOM 747 C CA . PRO A 1 93 ? 9.543 -7.509 -13.214 1.00 88.50 93 PRO A CA 1
ATOM 748 C C . PRO A 1 93 ? 8.004 -7.416 -13.164 1.00 88.50 93 PRO A C 1
ATOM 750 O O . PRO A 1 93 ? 7.476 -6.838 -12.214 1.00 88.50 93 PRO A O 1
ATOM 753 N N . PRO A 1 94 ? 7.258 -8.004 -14.122 1.00 83.50 94 PRO A N 1
ATOM 754 C CA . PRO A 1 94 ? 5.790 -7.912 -14.161 1.00 83.50 94 PRO A CA 1
ATOM 755 C C . PRO A 1 94 ? 5.083 -8.472 -12.918 1.00 83.50 94 PRO A C 1
ATOM 757 O O . PRO A 1 94 ? 3.965 -8.073 -12.592 1.00 83.50 94 PRO A O 1
ATOM 760 N N . GLN A 1 95 ? 5.734 -9.410 -12.226 1.00 87.44 95 GLN A N 1
ATOM 761 C CA . GLN A 1 95 ? 5.276 -9.986 -10.958 1.00 87.44 95 GLN A CA 1
ATOM 762 C C . GLN A 1 95 ? 5.587 -9.112 -9.732 1.00 87.44 95 GLN A C 1
ATOM 764 O O . GLN A 1 95 ? 5.145 -9.430 -8.631 1.00 87.44 95 GLN A O 1
ATOM 769 N N . GLY A 1 96 ? 6.339 -8.021 -9.901 1.00 93.25 96 GLY A N 1
ATOM 770 C CA . GLY A 1 96 ? 6.836 -7.196 -8.806 1.00 93.25 96 GLY A CA 1
ATOM 771 C C . GLY A 1 96 ? 7.777 -7.971 -7.883 1.00 93.25 96 GLY A C 1
ATOM 772 O O . GLY A 1 96 ? 8.577 -8.797 -8.328 1.00 93.25 96 GLY A O 1
ATOM 773 N N . SER A 1 97 ? 7.689 -7.688 -6.587 1.00 96.31 97 SER A N 1
ATOM 774 C CA . SER A 1 97 ? 8.416 -8.401 -5.538 1.00 96.31 97 SER A CA 1
ATOM 775 C C . SER A 1 97 ? 7.566 -8.459 -4.271 1.00 96.31 97 SER A C 1
ATOM 777 O O . SER A 1 97 ? 6.708 -7.602 -4.056 1.00 96.31 97 SER A O 1
ATOM 779 N N . GLN A 1 98 ? 7.835 -9.425 -3.389 1.00 98.00 98 GLN A N 1
ATOM 780 C CA . GLN A 1 98 ? 7.137 -9.504 -2.100 1.00 98.00 98 GLN A CA 1
ATOM 781 C C . GLN A 1 98 ? 7.321 -8.229 -1.267 1.00 98.00 98 GLN A C 1
ATOM 783 O O . GLN A 1 98 ? 6.370 -7.735 -0.669 1.00 98.00 98 GLN A O 1
ATOM 788 N N . LYS A 1 99 ? 8.527 -7.647 -1.265 1.00 98.44 99 LYS A N 1
ATOM 789 C CA . LYS A 1 99 ? 8.799 -6.379 -0.568 1.00 98.44 99 LYS A CA 1
ATOM 790 C C . LYS A 1 99 ? 8.150 -5.171 -1.248 1.00 98.44 99 LYS A C 1
ATOM 792 O O . LYS A 1 99 ? 7.848 -4.192 -0.568 1.00 98.44 99 LYS A O 1
ATOM 797 N N . GLY A 1 100 ? 7.914 -5.244 -2.556 1.00 98.25 100 GLY A N 1
ATOM 798 C CA . GLY A 1 100 ? 7.114 -4.270 -3.289 1.00 98.25 100 GLY A CA 1
ATOM 799 C C . GLY A 1 100 ? 5.653 -4.301 -2.846 1.00 98.25 100 GLY A C 1
ATOM 800 O O . GLY A 1 100 ? 5.093 -3.252 -2.552 1.00 98.25 100 GLY A O 1
ATOM 801 N N . ASP A 1 101 ? 5.073 -5.495 -2.684 1.00 98.44 101 ASP A N 1
ATOM 802 C CA . ASP A 1 101 ? 3.708 -5.635 -2.160 1.00 98.44 101 ASP A CA 1
ATOM 803 C C . ASP A 1 101 ? 3.582 -5.089 -0.727 1.00 98.44 101 ASP A C 1
ATOM 805 O O . ASP A 1 101 ? 2.564 -4.497 -0.380 1.00 98.44 101 ASP A O 1
ATOM 809 N N . VAL A 1 102 ? 4.616 -5.247 0.110 1.00 98.62 102 VAL A N 1
ATOM 810 C CA . VAL A 1 102 ? 4.631 -4.670 1.468 1.00 98.62 102 VAL A CA 1
ATOM 811 C C . VAL A 1 102 ? 4.612 -3.139 1.427 1.00 98.62 102 VAL A C 1
ATOM 813 O O . VAL A 1 102 ? 3.881 -2.519 2.198 1.00 98.62 102 VAL A O 1
ATOM 816 N N . TYR A 1 103 ? 5.351 -2.521 0.502 1.00 98.62 103 TYR A N 1
ATOM 817 C CA . TYR A 1 103 ? 5.283 -1.071 0.294 1.00 98.62 103 TYR A CA 1
ATOM 818 C C . TYR A 1 103 ? 3.873 -0.640 -0.109 1.00 98.62 103 TYR A C 1
ATOM 820 O O . TYR A 1 103 ? 3.307 0.267 0.498 1.00 98.62 103 TYR A O 1
ATOM 828 N N . SER A 1 104 ? 3.281 -1.327 -1.091 1.00 98.44 104 SER A N 1
ATOM 829 C CA . SER A 1 104 ? 1.912 -1.064 -1.536 1.00 98.44 104 SER A CA 1
ATOM 830 C C . SER A 1 104 ? 0.905 -1.184 -0.393 1.00 98.44 104 SER A C 1
ATOM 832 O O . SER A 1 104 ? 0.005 -0.357 -0.271 1.00 98.44 104 SER A O 1
ATOM 834 N N . PHE A 1 105 ? 1.083 -2.179 0.476 1.00 98.38 105 PHE A N 1
ATOM 835 C CA . PHE A 1 105 ? 0.278 -2.347 1.678 1.00 98.38 105 PHE A CA 1
ATOM 836 C C . PHE A 1 105 ? 0.412 -1.165 2.646 1.00 98.38 105 PHE A C 1
ATOM 838 O O . PHE A 1 105 ? -0.601 -0.718 3.169 1.00 98.38 105 PHE A O 1
ATOM 845 N N . GLY A 1 106 ? 1.609 -0.597 2.823 1.00 97.62 106 GLY A N 1
ATOM 846 C CA . GLY A 1 106 ? 1.802 0.632 3.605 1.00 97.62 106 GLY A CA 1
ATOM 847 C C . GLY A 1 106 ? 0.973 1.813 3.086 1.00 97.62 106 GLY A C 1
ATOM 848 O O . GLY A 1 106 ? 0.342 2.514 3.871 1.00 97.62 106 GLY A O 1
ATOM 849 N N . ILE A 1 107 ? 0.896 1.989 1.763 1.00 97.94 107 ILE A N 1
ATOM 850 C CA . ILE A 1 107 ? 0.040 3.021 1.150 1.00 97.94 107 ILE A CA 1
ATOM 851 C C . ILE A 1 107 ? -1.448 2.735 1.422 1.00 97.94 107 ILE A C 1
ATOM 853 O O . ILE A 1 107 ? -2.182 3.639 1.807 1.00 97.94 107 ILE A O 1
ATOM 857 N N . ILE A 1 108 ? -1.885 1.474 1.318 1.00 97.12 108 ILE A N 1
ATOM 858 C CA . ILE A 1 108 ? -3.273 1.077 1.624 1.00 97.12 108 ILE A CA 1
ATOM 859 C C . ILE A 1 108 ? -3.616 1.312 3.102 1.00 97.12 108 ILE A C 1
ATOM 861 O O . ILE A 1 108 ? -4.730 1.724 3.419 1.00 97.12 108 ILE A O 1
ATOM 865 N N . LEU A 1 109 ? -2.678 1.072 4.022 1.00 95.50 109 LEU A N 1
ATOM 866 C CA . LEU A 1 109 ? -2.879 1.361 5.444 1.00 95.50 109 LEU A CA 1
ATOM 867 C C . LEU A 1 109 ? -3.160 2.846 5.683 1.00 95.50 109 LEU A C 1
ATOM 869 O O . LEU A 1 109 ? -4.021 3.165 6.503 1.00 95.50 109 LEU A O 1
ATOM 873 N N . GLN A 1 110 ? -2.490 3.740 4.953 1.00 94.94 110 GLN A N 1
ATOM 874 C CA . GLN A 1 110 ? -2.775 5.171 5.022 1.00 94.94 110 GLN A CA 1
ATOM 875 C C . GLN A 1 110 ? -4.190 5.483 4.530 1.00 94.94 110 GLN A C 1
ATOM 877 O O . GLN A 1 110 ? -4.927 6.192 5.212 1.00 94.94 110 GLN A O 1
ATOM 882 N N . GLU A 1 111 ? -4.587 4.920 3.386 1.00 94.56 111 GLU A N 1
ATOM 883 C CA . GLU A 1 111 ? -5.939 5.091 2.837 1.00 94.56 111 GLU A CA 1
ATOM 884 C C . GLU A 1 111 ? -7.007 4.639 3.850 1.00 94.56 111 GLU A C 1
ATOM 886 O O . GLU A 1 111 ? -8.001 5.330 4.064 1.00 94.56 111 GLU A O 1
ATOM 891 N N . ILE A 1 112 ? -6.779 3.520 4.548 1.00 92.94 112 ILE A N 1
ATOM 892 C CA . ILE A 1 112 ? -7.683 3.021 5.597 1.00 92.94 112 ILE A CA 1
ATOM 893 C C . ILE A 1 112 ? -7.689 3.941 6.829 1.00 92.94 112 ILE A C 1
ATOM 895 O O . ILE A 1 112 ? -8.745 4.172 7.423 1.00 92.94 112 ILE A O 1
ATOM 899 N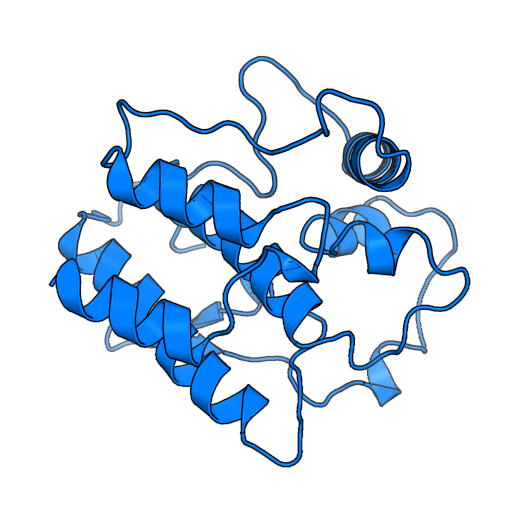 N . ALA A 1 113 ? -6.524 4.440 7.246 1.00 91.31 113 ALA A N 1
ATOM 900 C CA . ALA A 1 113 ? -6.383 5.221 8.470 1.00 91.31 113 ALA A CA 1
ATOM 901 C C . ALA A 1 113 ? -6.961 6.638 8.336 1.00 91.31 113 ALA A C 1
ATOM 903 O O . ALA A 1 113 ? -7.693 7.084 9.223 1.00 91.31 113 ALA A O 1
ATOM 904 N N . LEU A 1 114 ? -6.655 7.323 7.234 1.00 89.81 114 LEU A N 1
ATOM 905 C CA . LEU A 1 114 ? -7.015 8.726 7.024 1.00 89.81 114 LEU A CA 1
ATOM 906 C C . LEU A 1 114 ? -8.314 8.880 6.220 1.00 89.81 114 LEU A C 1
ATOM 908 O O . LEU A 1 114 ? -8.966 9.912 6.311 1.00 89.81 114 LEU A O 1
ATOM 912 N N . ARG A 1 115 ? -8.726 7.849 5.463 1.00 87.62 115 ARG A N 1
ATOM 913 C CA . ARG A 1 115 ? -9.852 7.914 4.510 1.00 87.62 115 ARG A CA 1
ATOM 914 C C . ARG A 1 115 ? -9.702 9.019 3.455 1.00 87.62 115 ARG A C 1
ATOM 916 O O . ARG A 1 115 ? -10.687 9.491 2.895 1.00 87.62 115 ARG A O 1
ATOM 923 N N . ASN A 1 116 ? -8.464 9.402 3.163 1.00 84.50 116 ASN A N 1
ATOM 924 C CA . ASN A 1 116 ? -8.120 10.252 2.033 1.00 84.50 116 ASN A CA 1
ATOM 925 C C . ASN A 1 116 ? -7.781 9.394 0.804 1.00 84.50 116 ASN A C 1
ATOM 927 O O . ASN A 1 116 ? -7.670 8.170 0.888 1.00 84.50 116 ASN A O 1
ATOM 931 N N . GLY A 1 117 ? -7.615 10.049 -0.347 1.00 86.69 117 GLY A N 1
ATOM 932 C CA . GLY A 1 117 ? -7.173 9.389 -1.572 1.00 86.69 117 GLY A CA 1
ATOM 933 C C . GLY A 1 117 ? -5.783 8.749 -1.452 1.00 86.69 117 GLY A C 1
ATOM 934 O O . GLY A 1 117 ? -5.038 8.967 -0.497 1.00 86.69 117 GLY A O 1
ATOM 935 N N . SER A 1 118 ? -5.418 7.969 -2.465 1.00 91.25 118 SER A N 1
ATOM 936 C CA . SER A 1 118 ? -4.140 7.258 -2.531 1.00 91.25 118 SER A CA 1
ATOM 937 C C . SER A 1 118 ? -2.932 8.196 -2.468 1.00 91.25 118 SER A C 1
ATOM 939 O O . SER A 1 118 ? -2.866 9.152 -3.242 1.00 91.25 118 SER A O 1
ATOM 941 N N . PHE A 1 119 ? -1.944 7.864 -1.629 1.00 94.00 119 PHE A N 1
ATOM 942 C CA . PHE A 1 119 ? -0.734 8.672 -1.417 1.00 94.00 119 PHE A CA 1
ATOM 943 C C . PHE A 1 119 ? -1.078 10.113 -0.998 1.00 94.00 119 PHE A C 1
ATOM 945 O O . PHE A 1 119 ? -0.634 11.088 -1.604 1.00 94.00 119 PHE A O 1
ATOM 952 N N . TYR A 1 120 ? -1.912 10.256 0.031 1.00 93.75 120 TYR A N 1
ATOM 953 C CA . TYR A 1 120 ? -2.333 11.568 0.510 1.00 93.75 120 TYR A CA 1
ATOM 954 C C . TYR A 1 120 ? -1.174 12.320 1.177 1.00 93.75 120 TYR A C 1
ATOM 956 O O . TYR A 1 120 ? -0.427 11.747 1.977 1.00 93.75 120 TYR A O 1
ATOM 964 N N . ILE A 1 121 ? -1.052 13.610 0.862 1.00 93.75 121 ILE A N 1
ATOM 965 C CA . ILE A 1 121 ? -0.107 14.540 1.478 1.00 93.75 121 ILE A CA 1
ATOM 966 C C . ILE A 1 121 ? -0.893 15.758 1.950 1.00 93.75 121 ILE A C 1
ATOM 968 O O . ILE A 1 121 ? -1.505 16.465 1.151 1.00 93.75 121 ILE A O 1
ATOM 972 N N . GLU A 1 122 ? -0.865 16.017 3.249 1.00 91.62 122 GLU A N 1
ATOM 973 C CA . GLU A 1 122 ? -1.530 17.174 3.833 1.00 91.62 122 GLU A CA 1
ATOM 974 C C . GLU A 1 122 ? -0.949 18.484 3.279 1.00 91.62 122 GLU A C 1
ATOM 976 O O . GLU A 1 122 ? 0.266 18.688 3.227 1.00 91.62 122 GLU A O 1
ATOM 981 N N . GLY A 1 123 ? -1.840 19.379 2.844 1.00 90.56 123 GLY A N 1
ATOM 982 C CA . GLY A 1 123 ? -1.473 20.707 2.352 1.00 90.56 123 GLY A CA 1
ATOM 983 C C . GLY A 1 123 ? -0.801 20.735 0.974 1.00 90.56 123 GLY A C 1
ATOM 984 O O . GLY A 1 123 ? -0.321 21.797 0.574 1.00 90.56 123 GLY A O 1
ATOM 985 N N . MET A 1 124 ? -0.761 19.619 0.235 1.00 91.94 124 MET A N 1
ATOM 986 C CA . MET A 1 124 ? -0.217 19.571 -1.126 1.00 91.94 124 MET A CA 1
ATOM 987 C C . MET A 1 124 ? -1.201 18.931 -2.107 1.00 91.94 124 MET A C 1
ATOM 989 O O . MET A 1 124 ? -1.704 17.840 -1.865 1.00 91.94 124 MET A O 1
ATOM 993 N N . ASP A 1 125 ? -1.404 19.581 -3.253 1.00 91.56 125 ASP A N 1
ATOM 994 C CA . ASP A 1 125 ? -2.118 19.012 -4.398 1.00 91.56 125 ASP A CA 1
ATOM 995 C C . ASP A 1 125 ? -1.099 18.717 -5.504 1.00 91.56 125 ASP A C 1
ATOM 997 O O . ASP A 1 125 ? -0.615 19.621 -6.186 1.00 91.56 125 ASP A O 1
ATOM 1001 N N . LEU A 1 126 ? -0.679 17.454 -5.596 1.00 94.50 126 LEU A N 1
ATOM 1002 C CA . LEU A 1 126 ? 0.329 16.992 -6.548 1.00 94.50 126 LEU A CA 1
ATOM 1003 C C . LEU A 1 126 ? -0.304 16.013 -7.526 1.00 94.50 126 LEU A C 1
ATOM 1005 O O . LEU A 1 126 ? -1.023 15.091 -7.136 1.00 94.50 126 LEU A O 1
ATOM 1009 N N . SER A 1 127 ? 0.038 16.143 -8.804 1.00 95.56 127 SER A N 1
ATOM 1010 C CA . SER A 1 127 ? -0.362 15.152 -9.794 1.00 95.56 127 SER A CA 1
ATOM 1011 C C . SER A 1 127 ? 0.304 13.795 -9.513 1.00 95.56 127 SER A C 1
ATOM 1013 O O . SER A 1 127 ? 1.427 13.736 -8.993 1.00 95.56 127 SER A O 1
ATOM 1015 N N . PRO A 1 128 ? -0.301 12.671 -9.943 1.00 96.12 128 PRO A N 1
ATOM 1016 C CA . PRO A 1 128 ? 0.320 11.359 -9.797 1.00 96.12 128 PRO A CA 1
ATOM 1017 C C . PRO A 1 128 ? 1.718 11.273 -10.417 1.00 96.12 128 PRO A C 1
ATOM 1019 O O . PRO A 1 128 ? 2.583 10.565 -9.904 1.00 96.12 128 PRO A O 1
ATOM 1022 N N . LYS A 1 129 ? 1.968 12.019 -11.502 1.00 96.06 129 LYS A N 1
ATOM 1023 C CA . LYS A 1 129 ? 3.285 12.090 -12.147 1.00 96.06 129 LYS A CA 1
ATOM 1024 C C . LYS A 1 129 ? 4.329 12.706 -11.218 1.00 96.06 129 LYS A C 1
ATOM 1026 O O . LYS A 1 129 ? 5.412 12.143 -11.077 1.00 96.06 129 L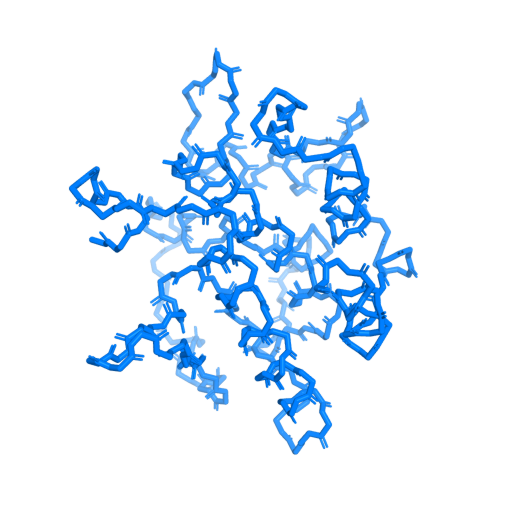YS A O 1
ATOM 1031 N N . GLU A 1 130 ? 4.001 13.813 -10.556 1.00 96.62 130 GLU A N 1
ATOM 1032 C CA . GLU A 1 130 ? 4.897 14.481 -9.606 1.00 96.62 130 GLU A CA 1
ATOM 1033 C C . GLU A 1 130 ? 5.181 13.608 -8.384 1.00 96.62 130 GLU A C 1
ATOM 1035 O O . GLU A 1 130 ? 6.338 13.491 -7.975 1.00 96.62 130 GLU A O 1
ATOM 1040 N N . ILE A 1 131 ? 4.155 12.946 -7.838 1.00 97.25 131 ILE A N 1
ATOM 1041 C CA . ILE A 1 131 ? 4.305 12.013 -6.713 1.00 97.25 131 ILE A CA 1
ATOM 1042 C C . ILE A 1 131 ? 5.263 10.881 -7.094 1.00 97.25 131 ILE A C 1
ATOM 1044 O O . ILE A 1 131 ? 6.281 10.675 -6.431 1.00 97.25 131 ILE A O 1
ATOM 1048 N N . VAL A 1 132 ? 4.989 10.188 -8.204 1.00 97.00 132 VAL A N 1
ATOM 1049 C CA . VAL A 1 132 ? 5.807 9.060 -8.675 1.00 97.00 132 VAL A CA 1
ATOM 1050 C C . VAL A 1 132 ? 7.250 9.494 -8.937 1.00 97.00 132 VAL A C 1
ATOM 1052 O O . VAL A 1 132 ? 8.179 8.771 -8.579 1.00 97.00 132 VAL A O 1
ATOM 1055 N N . GLN A 1 133 ? 7.467 10.677 -9.519 1.00 96.69 133 GLN A N 1
ATOM 1056 C CA . GLN A 1 133 ? 8.812 11.213 -9.737 1.00 96.69 133 GLN A CA 1
ATOM 1057 C C . GLN A 1 133 ? 9.536 11.514 -8.419 1.00 96.69 133 GLN A C 1
ATOM 1059 O O . GLN A 1 133 ? 10.692 11.122 -8.265 1.00 96.69 133 GLN A O 1
ATOM 1064 N N . LYS A 1 134 ? 8.873 12.144 -7.442 1.00 97.44 134 LYS A N 1
ATOM 1065 C CA . LYS A 1 134 ? 9.464 12.422 -6.121 1.00 97.44 134 LYS A CA 1
ATOM 1066 C C . LYS A 1 134 ? 9.848 11.136 -5.382 1.00 97.44 134 LYS A C 1
ATOM 1068 O O . LYS A 1 134 ? 10.959 11.057 -4.857 1.00 97.44 134 LYS A O 1
ATOM 1073 N N . VAL A 1 135 ? 8.983 10.117 -5.398 1.00 97.75 135 VAL A N 1
ATOM 1074 C CA . VAL A 1 135 ? 9.279 8.792 -4.819 1.00 97.75 135 VAL A CA 1
ATOM 1075 C C . VAL A 1 135 ? 10.457 8.136 -5.545 1.00 97.75 135 VAL A C 1
ATOM 1077 O O . VAL A 1 135 ? 11.413 7.687 -4.909 1.00 97.75 135 VAL A O 1
ATOM 1080 N N . ARG A 1 136 ? 10.442 8.137 -6.885 1.00 96.81 136 ARG A N 1
ATOM 1081 C CA . ARG A 1 136 ? 11.517 7.567 -7.711 1.00 96.81 136 ARG A CA 1
ATOM 1082 C C . ARG A 1 136 ? 12.868 8.230 -7.437 1.00 96.81 136 ARG A C 1
ATOM 1084 O O . ARG A 1 136 ? 13.864 7.518 -7.326 1.00 96.81 136 ARG A O 1
ATOM 1091 N N . ASN A 1 137 ? 12.904 9.553 -7.286 1.00 96.25 137 ASN A N 1
ATOM 1092 C CA . ASN A 1 137 ? 14.139 10.314 -7.081 1.00 96.25 137 ASN A CA 1
ATOM 1093 C C . ASN A 1 137 ? 14.843 9.977 -5.758 1.00 96.25 137 ASN A C 1
ATOM 1095 O O . ASN A 1 137 ? 16.063 10.091 -5.687 1.00 96.25 137 ASN A O 1
ATOM 1099 N N . GLY A 1 138 ? 14.108 9.552 -4.722 1.00 93.25 138 GLY A N 1
ATOM 1100 C CA . GLY A 1 138 ? 14.709 9.107 -3.457 1.00 93.25 138 GLY A CA 1
ATOM 1101 C C . GLY A 1 138 ? 15.482 10.194 -2.701 1.00 93.25 138 GLY A C 1
ATOM 1102 O O . GLY A 1 138 ? 16.406 9.884 -1.953 1.00 93.25 138 GLY A O 1
ATOM 1103 N N . GLN A 1 139 ? 15.142 11.471 -2.896 1.00 94.31 139 GLN A N 1
ATOM 1104 C CA . GLN A 1 139 ? 15.757 12.574 -2.153 1.00 94.31 139 GLN A CA 1
ATOM 1105 C C . GLN A 1 139 ? 15.390 12.480 -0.665 1.00 94.31 139 GLN A C 1
ATOM 1107 O O . GLN A 1 139 ? 14.248 12.168 -0.351 1.00 94.31 139 GLN A O 1
ATOM 1112 N N . LYS A 1 140 ? 16.339 12.757 0.244 1.00 93.75 140 LYS A N 1
ATOM 1113 C CA . LYS A 1 140 ? 16.086 12.807 1.695 1.00 93.75 140 LYS A CA 1
ATOM 1114 C C . LYS A 1 140 ? 15.559 14.193 2.127 1.00 93.75 140 LYS A C 1
ATOM 1116 O O . LYS A 1 140 ? 16.111 15.188 1.653 1.00 93.75 140 LYS A O 1
ATOM 1121 N N . PRO A 1 141 ? 14.579 14.279 3.051 1.00 93.38 141 PRO A N 1
ATOM 1122 C CA . PRO A 1 141 ? 13.792 13.165 3.593 1.00 93.38 141 PRO A CA 1
ATOM 1123 C C . PRO A 1 141 ? 12.954 12.499 2.494 1.00 93.38 141 PRO A C 1
ATOM 1125 O O . PRO A 1 141 ? 12.444 13.183 1.609 1.00 93.38 141 PRO A O 1
ATOM 1128 N N . TYR A 1 142 ? 12.862 11.165 2.531 1.00 96.62 142 TYR A N 1
ATOM 1129 C CA . TYR A 1 142 ? 12.192 10.406 1.476 1.00 96.62 142 TYR A CA 1
ATOM 1130 C C . TYR A 1 142 ? 10.732 10.825 1.357 1.00 96.62 142 TYR A C 1
ATOM 1132 O O . TYR A 1 142 ? 10.023 10.911 2.356 1.00 96.62 142 TYR A O 1
ATOM 1140 N N . PHE A 1 143 ? 10.279 11.058 0.126 1.00 97.00 143 PHE A N 1
ATOM 1141 C CA . PHE A 1 143 ? 8.905 11.475 -0.114 1.00 97.00 143 PHE A CA 1
ATOM 1142 C C . PHE A 1 143 ? 7.945 10.333 0.235 1.00 97.00 143 PHE A C 1
ATOM 1144 O O . PHE A 1 143 ? 8.005 9.260 -0.379 1.00 97.00 143 PHE A O 1
ATOM 1151 N N . ARG A 1 144 ? 7.114 10.545 1.258 1.00 95.88 144 ARG A N 1
ATOM 1152 C CA . ARG A 1 144 ? 6.181 9.562 1.816 1.00 95.88 144 ARG A CA 1
ATOM 1153 C C . ARG A 1 144 ? 4.834 10.200 2.130 1.00 95.88 144 ARG A C 1
ATOM 1155 O O . ARG A 1 144 ? 4.798 11.416 2.311 1.00 95.88 144 ARG A O 1
ATOM 1162 N N . PRO A 1 145 ? 3.759 9.398 2.173 1.00 95.12 145 PRO A N 1
ATOM 1163 C CA . PRO A 1 145 ? 2.437 9.895 2.516 1.00 95.12 145 PRO A CA 1
ATOM 1164 C C . PRO A 1 145 ? 2.368 10.460 3.944 1.00 95.12 145 PRO A C 1
ATOM 1166 O O . PRO A 1 145 ? 3.152 10.065 4.806 1.00 95.12 145 PRO A O 1
ATOM 1169 N N . THR A 1 146 ? 1.423 11.366 4.203 1.00 93.44 146 THR A N 1
ATOM 1170 C CA . THR A 1 146 ? 1.189 11.927 5.543 1.00 93.44 146 THR A CA 1
ATOM 1171 C C . THR A 1 146 ? 0.715 10.859 6.527 1.00 93.44 146 THR A C 1
ATOM 1173 O O . THR A 1 146 ? -0.220 10.108 6.246 1.00 93.44 146 THR A O 1
ATOM 1176 N N . THR A 1 147 ? 1.311 10.856 7.714 1.00 89.50 147 THR A N 1
ATOM 1177 C CA . THR A 1 147 ? 0.845 10.130 8.900 1.00 89.50 147 THR A CA 1
ATOM 1178 C C . THR A 1 147 ? 0.236 11.129 9.880 1.00 89.50 147 THR A C 1
ATOM 1180 O O . THR A 1 147 ? 0.923 12.063 10.294 1.00 89.50 147 THR A O 1
ATOM 1183 N N . ASP A 1 148 ? -1.027 10.943 10.263 1.00 85.81 148 ASP A N 1
ATOM 1184 C CA . ASP A 1 148 ? -1.687 11.770 11.281 1.00 85.81 148 ASP A CA 1
ATOM 1185 C C . ASP A 1 148 ? -1.964 10.933 12.533 1.00 85.81 148 ASP A C 1
ATOM 1187 O O . ASP A 1 148 ? -2.865 10.089 12.566 1.00 85.81 148 ASP A O 1
ATOM 1191 N N . ILE A 1 149 ? -1.189 11.197 13.587 1.00 77.56 149 ILE A N 1
ATOM 1192 C CA . ILE A 1 149 ? -1.285 10.495 14.871 1.00 77.56 149 ILE A CA 1
ATOM 1193 C C . ILE A 1 149 ? -2.606 10.762 15.608 1.00 77.56 149 ILE A C 1
ATOM 1195 O O . ILE A 1 149 ? -2.944 10.042 16.541 1.00 77.56 149 ILE A O 1
ATOM 1199 N N . ASN A 1 150 ? -3.381 11.771 15.199 1.00 83.19 150 ASN A N 1
ATOM 1200 C CA . ASN A 1 150 ? -4.722 11.992 15.739 1.00 83.19 150 ASN A CA 1
ATOM 1201 C C . ASN A 1 150 ? -5.750 11.034 15.127 1.00 83.19 150 ASN A C 1
ATOM 1203 O O . ASN A 1 150 ? -6.800 10.790 15.723 1.00 83.19 150 ASN A O 1
ATOM 1207 N N . CYS A 1 151 ? -5.471 10.487 13.941 1.00 81.31 151 CYS A N 1
ATOM 1208 C CA . CYS A 1 151 ? -6.375 9.567 13.264 1.00 81.31 151 CYS A CA 1
ATOM 1209 C C . CYS A 1 151 ? -6.180 8.122 13.722 1.00 81.31 151 CYS A C 1
ATOM 1211 O O . CYS A 1 151 ? -7.168 7.394 13.803 1.00 81.31 151 CYS A O 1
ATOM 1213 N N . HIS A 1 152 ? -4.946 7.706 14.020 1.00 84.38 152 HIS A N 1
ATOM 1214 C CA . HIS A 1 152 ? -4.563 6.323 14.323 1.00 84.38 152 HIS A CA 1
ATOM 1215 C C . HIS A 1 152 ? -3.634 6.216 15.540 1.00 84.38 152 HIS A C 1
ATOM 1217 O O . HIS A 1 152 ? -2.999 7.189 15.927 1.00 84.38 152 HIS A O 1
ATOM 1223 N N . SER A 1 153 ? -3.485 5.017 16.117 1.00 87.12 153 SER A N 1
ATOM 1224 C CA . SER A 1 153 ? -2.529 4.818 17.216 1.00 87.12 153 SER A CA 1
ATOM 1225 C C . SER A 1 153 ? -1.076 5.018 16.756 1.00 87.12 153 SER A C 1
ATOM 1227 O O . SER A 1 153 ? -0.753 4.860 15.571 1.00 87.12 153 SER A O 1
ATOM 1229 N N . GLU A 1 154 ? -0.187 5.353 17.691 1.00 88.38 154 GLU A N 1
ATOM 1230 C CA . GLU A 1 154 ? 1.244 5.532 17.420 1.00 88.38 154 GLU A CA 1
ATOM 1231 C C . GLU A 1 154 ? 1.881 4.238 16.890 1.00 88.38 154 GLU A C 1
ATOM 1233 O O . GLU A 1 154 ? 2.699 4.252 15.969 1.00 88.38 154 GLU A O 1
ATOM 1238 N N . GLU A 1 155 ? 1.461 3.089 17.416 1.00 88.00 155 GLU A N 1
ATOM 1239 C CA . GLU A 1 155 ? 1.936 1.781 16.976 1.00 88.00 155 GLU A CA 1
ATOM 1240 C C . GLU A 1 155 ? 1.551 1.495 15.524 1.00 88.00 155 GLU A C 1
ATOM 1242 O O . GLU A 1 155 ? 2.371 0.957 14.775 1.00 88.00 155 GLU A O 1
ATOM 1247 N N . LEU A 1 156 ? 0.334 1.873 15.110 1.00 88.38 156 LEU A N 1
ATOM 1248 C CA . LEU A 1 156 ? -0.105 1.723 13.725 1.00 88.38 156 LEU A CA 1
ATOM 1249 C C . LEU A 1 156 ? 0.658 2.671 12.791 1.00 88.38 156 LEU A C 1
ATOM 1251 O O . LEU A 1 156 ? 1.031 2.252 11.697 1.00 88.38 156 LEU A O 1
ATOM 1255 N N . GLY A 1 157 ? 0.945 3.900 13.230 1.00 91.62 157 GLY A N 1
ATOM 1256 C CA . GLY A 1 157 ? 1.775 4.854 12.485 1.00 91.62 157 GLY A CA 1
ATOM 1257 C C . GLY A 1 157 ? 3.184 4.316 12.235 1.00 91.62 157 GLY A C 1
ATOM 1258 O O . GLY A 1 157 ? 3.596 4.151 11.088 1.00 91.62 157 GLY A O 1
ATOM 1259 N N . ASN A 1 158 ? 3.877 3.906 13.299 1.00 91.81 158 ASN A N 1
ATOM 1260 C CA . ASN A 1 158 ? 5.203 3.286 13.209 1.00 91.81 158 ASN A CA 1
ATOM 1261 C C . ASN A 1 158 ? 5.198 2.026 12.327 1.00 91.81 158 ASN A C 1
ATOM 1263 O O . ASN A 1 158 ? 6.135 1.753 11.573 1.00 91.81 158 ASN A O 1
ATOM 1267 N N . PHE A 1 159 ? 4.138 1.222 12.421 1.00 91.94 159 PHE A N 1
ATOM 1268 C CA . PHE A 1 159 ? 3.978 0.026 11.606 1.00 91.94 159 PHE A CA 1
ATOM 1269 C C . PHE A 1 159 ? 3.793 0.351 10.114 1.00 91.94 159 PHE A C 1
ATOM 1271 O O . PHE A 1 159 ? 4.431 -0.277 9.264 1.00 91.94 159 PHE A O 1
ATOM 1278 N N . MET A 1 160 ? 2.965 1.348 9.803 1.00 93.81 160 MET A N 1
ATOM 1279 C CA . MET A 1 160 ? 2.745 1.859 8.451 1.00 93.81 160 MET A CA 1
ATOM 1280 C C . MET A 1 160 ? 4.050 2.382 7.845 1.00 93.81 160 MET A C 1
ATOM 1282 O O . MET A 1 160 ? 4.406 2.003 6.726 1.00 93.81 160 MET A O 1
ATOM 1286 N N . GLU A 1 161 ? 4.826 3.141 8.623 1.00 95.19 161 GLU A N 1
ATOM 1287 C CA . GLU A 1 161 ? 6.101 3.693 8.173 1.00 95.19 161 GLU A CA 1
ATOM 1288 C C . GLU A 1 161 ? 7.143 2.629 7.832 1.00 95.19 161 GLU A C 1
ATOM 1290 O O . GLU A 1 161 ? 7.847 2.720 6.820 1.00 95.19 161 GLU A O 1
ATOM 1295 N N . ARG A 1 162 ? 7.200 1.560 8.630 1.00 96.19 162 ARG A N 1
ATOM 1296 C CA . ARG A 1 162 ? 8.067 0.411 8.347 1.00 96.19 162 ARG A CA 1
ATOM 1297 C C . ARG A 1 162 ? 7.676 -0.315 7.063 1.00 96.19 162 ARG A C 1
ATOM 1299 O O . ARG A 1 162 ? 8.551 -0.859 6.391 1.00 96.19 162 ARG A O 1
ATOM 1306 N N . CYS A 1 163 ? 6.392 -0.340 6.703 1.00 97.69 163 CYS A N 1
ATOM 1307 C CA . CYS A 1 163 ? 5.938 -0.995 5.476 1.00 97.69 163 CYS A CA 1
ATOM 1308 C C . CYS A 1 163 ? 6.431 -0.263 4.219 1.00 97.69 163 CYS A C 1
ATOM 1310 O O . CYS A 1 163 ? 6.780 -0.919 3.240 1.00 97.69 163 CYS A O 1
ATOM 1312 N N . TRP A 1 164 ? 6.541 1.069 4.250 1.00 97.19 164 TRP A N 1
ATOM 1313 C CA . TRP A 1 164 ? 7.017 1.866 3.113 1.00 97.19 164 TRP A CA 1
ATOM 1314 C C . TRP A 1 164 ? 8.469 2.347 3.232 1.00 97.19 164 TRP A C 1
ATOM 1316 O O . TRP A 1 164 ? 8.856 3.327 2.584 1.00 97.19 164 TRP A O 1
ATOM 1326 N N . ALA A 1 165 ? 9.291 1.680 4.046 1.00 97.88 165 ALA A N 1
ATOM 1327 C CA . ALA A 1 165 ? 10.711 1.999 4.174 1.00 97.88 165 ALA A CA 1
ATOM 1328 C C . ALA A 1 165 ? 11.397 2.082 2.795 1.00 97.88 165 ALA A C 1
ATOM 1330 O O . ALA A 1 165 ? 11.043 1.365 1.851 1.00 97.88 165 ALA A O 1
ATOM 1331 N N . GLU A 1 166 ? 12.343 3.011 2.648 1.00 97.56 166 GLU A N 1
ATOM 1332 C CA . GLU A 1 166 ? 13.081 3.185 1.393 1.00 97.56 166 GLU A CA 1
ATOM 1333 C C . GLU A 1 166 ? 13.879 1.933 1.037 1.00 97.56 166 GLU A C 1
ATOM 1335 O O . GLU A 1 166 ? 13.768 1.443 -0.087 1.00 97.56 166 GLU A O 1
ATOM 1340 N N . ASP A 1 167 ? 14.625 1.400 2.004 1.00 97.19 167 ASP A N 1
ATOM 1341 C CA . ASP A 1 167 ? 15.290 0.115 1.860 1.00 97.19 167 ASP A CA 1
ATOM 1342 C C . ASP A 1 167 ? 14.255 -1.013 1.975 1.00 97.19 167 ASP A C 1
ATOM 1344 O O . ASP A 1 167 ? 13.483 -1.106 2.933 1.00 97.19 167 ASP A O 1
ATOM 1348 N N . ASN A 1 168 ? 14.225 -1.889 0.972 1.00 97.00 168 ASN A N 1
ATOM 1349 C CA . ASN A 1 168 ? 13.299 -3.012 0.939 1.00 97.00 168 ASN A CA 1
ATOM 1350 C C . ASN A 1 168 ? 13.630 -4.091 1.988 1.00 97.00 168 ASN A C 1
ATOM 1352 O O . ASN A 1 168 ? 12.737 -4.860 2.356 1.00 97.00 168 ASN A O 1
ATOM 1356 N N . ALA A 1 169 ? 14.867 -4.129 2.498 1.00 96.81 169 ALA A N 1
ATOM 1357 C CA . ALA A 1 169 ? 15.300 -5.059 3.536 1.00 96.81 169 ALA A CA 1
ATOM 1358 C C . ALA A 1 169 ? 14.748 -4.687 4.921 1.00 96.81 169 ALA A C 1
ATOM 1360 O O . ALA A 1 169 ? 14.519 -5.572 5.746 1.00 96.81 169 ALA A O 1
ATOM 1361 N N . GLU A 1 170 ? 14.478 -3.400 5.160 1.00 97.00 170 GLU A N 1
ATOM 1362 C CA . GLU A 1 170 ? 13.913 -2.895 6.421 1.00 97.00 170 GLU A CA 1
ATOM 1363 C C . GLU A 1 170 ? 12.410 -3.176 6.553 1.00 97.00 170 GLU A C 1
ATOM 1365 O O . GLU A 1 170 ? 11.859 -3.201 7.661 1.00 97.00 170 GLU A O 1
ATOM 1370 N N . ARG A 1 171 ? 11.733 -3.420 5.425 1.00 98.06 171 ARG A N 1
ATOM 1371 C CA . ARG A 1 171 ? 10.298 -3.712 5.402 1.00 98.06 171 ARG A CA 1
ATOM 1372 C C . ARG A 1 171 ? 10.037 -5.087 6.020 1.00 98.06 171 ARG A C 1
ATOM 1374 O O . ARG A 1 171 ? 10.726 -6.045 5.656 1.00 98.06 171 ARG A O 1
ATOM 1381 N N . PRO A 1 172 ? 9.026 -5.253 6.888 1.00 97.44 172 PRO A N 1
ATOM 1382 C CA . PRO A 1 172 ? 8.651 -6.573 7.381 1.00 97.44 172 PRO A CA 1
ATOM 1383 C C . PRO A 1 172 ? 8.107 -7.451 6.242 1.00 97.44 172 PRO A C 1
ATOM 1385 O O . PRO A 1 172 ? 7.660 -6.946 5.219 1.00 97.44 172 PRO A O 1
ATOM 1388 N N . ASP A 1 173 ? 8.165 -8.773 6.362 1.00 97.44 173 ASP A N 1
ATOM 1389 C CA . ASP A 1 173 ? 7.391 -9.660 5.479 1.00 97.44 173 ASP A CA 1
ATOM 1390 C C . ASP A 1 173 ? 5.947 -9.844 5.985 1.00 97.44 173 ASP A C 1
ATOM 1392 O O . ASP A 1 173 ? 5.628 -9.528 7.133 1.00 97.44 173 ASP A O 1
ATOM 1396 N N . PHE A 1 174 ? 5.047 -10.372 5.148 1.00 97.44 174 PHE A N 1
ATOM 1397 C CA . PHE A 1 174 ? 3.645 -10.542 5.544 1.00 97.44 174 PHE A CA 1
ATOM 1398 C C . PHE A 1 174 ? 3.433 -11.528 6.704 1.00 97.44 174 PHE A C 1
ATOM 1400 O O . PHE A 1 174 ? 2.441 -11.411 7.426 1.00 97.44 174 PHE A O 1
ATOM 1407 N N . SER A 1 175 ? 4.359 -12.460 6.944 1.00 95.44 175 SER A N 1
ATOM 1408 C CA . SER A 1 175 ? 4.291 -13.361 8.101 1.00 95.44 175 SER A CA 1
ATOM 1409 C C . SER A 1 175 ? 4.599 -12.606 9.397 1.00 95.44 175 SER A C 1
ATOM 1411 O O . SER A 1 175 ? 3.882 -12.760 10.388 1.00 95.44 175 SER A O 1
ATOM 1413 N N . GLN A 1 176 ? 5.607 -11.731 9.375 1.00 95.25 176 GLN A N 1
ATOM 1414 C CA . GLN A 1 176 ? 5.928 -10.810 10.468 1.00 95.25 176 GLN A CA 1
ATOM 1415 C C . GLN A 1 176 ? 4.788 -9.812 10.704 1.00 95.25 176 GLN A C 1
ATOM 1417 O O . GLN A 1 176 ? 4.373 -9.614 11.845 1.00 95.25 176 GLN A O 1
ATOM 1422 N N . ILE A 1 177 ? 4.232 -9.237 9.633 1.00 95.25 177 ILE A N 1
ATOM 1423 C CA . ILE A 1 177 ? 3.068 -8.341 9.687 1.00 95.25 177 ILE A CA 1
ATOM 1424 C C . ILE A 1 177 ? 1.875 -9.038 10.356 1.00 95.25 177 ILE A C 1
ATOM 1426 O O . ILE A 1 177 ? 1.265 -8.480 11.267 1.00 95.25 177 ILE A O 1
ATOM 1430 N N . LYS A 1 178 ? 1.566 -10.280 9.965 1.00 94.00 178 LYS A N 1
ATOM 1431 C CA . LYS A 1 178 ? 0.486 -11.072 10.569 1.00 94.00 178 LYS A CA 1
ATOM 1432 C C . LYS A 1 178 ? 0.682 -11.252 12.074 1.00 94.00 178 LYS A C 1
ATOM 1434 O O . LYS A 1 178 ? -0.270 -11.093 12.839 1.00 94.00 178 LYS A O 1
ATOM 1439 N N . ALA A 1 179 ? 1.906 -11.548 12.509 1.00 90.88 179 ALA A N 1
ATOM 1440 C CA . ALA A 1 179 ? 2.222 -11.685 13.928 1.00 90.88 179 ALA A CA 1
ATOM 1441 C C . ALA A 1 179 ? 2.059 -10.362 14.700 1.00 90.88 179 ALA A C 1
ATOM 1443 O O . ALA A 1 179 ? 1.624 -10.385 15.850 1.00 90.88 179 ALA A O 1
ATOM 1444 N N . LEU A 1 180 ? 2.373 -9.223 14.073 1.00 87.31 180 LEU A N 1
ATOM 1445 C CA . LEU A 1 180 ? 2.192 -7.895 14.666 1.00 87.31 180 LEU A CA 1
ATOM 1446 C C . LEU A 1 180 ? 0.711 -7.522 14.785 1.00 87.31 180 LEU A C 1
ATOM 1448 O O . LEU A 1 180 ? 0.282 -7.119 15.859 1.00 87.31 180 LEU A O 1
ATOM 1452 N N . ILE A 1 181 ? -0.086 -7.727 13.733 1.00 84.00 181 ILE A N 1
ATOM 1453 C CA . ILE A 1 181 ? -1.510 -7.350 13.730 1.00 84.00 181 ILE A CA 1
ATOM 1454 C C . ILE A 1 181 ? -2.342 -8.177 14.701 1.00 84.00 181 ILE A C 1
ATOM 1456 O O . ILE A 1 181 ? -3.292 -7.671 15.287 1.00 84.00 181 ILE A O 1
ATOM 1460 N N . THR A 1 182 ? -1.951 -9.427 14.947 1.00 78.25 182 THR A N 1
ATOM 1461 C CA . THR A 1 182 ? -2.622 -10.264 15.953 1.00 78.25 182 THR A CA 1
ATOM 1462 C C . THR A 1 182 ? -2.505 -9.681 17.371 1.00 78.25 182 THR A C 1
ATOM 1464 O O . THR A 1 182 ? -3.269 -10.075 18.237 1.00 78.25 182 THR A O 1
ATOM 1467 N N . ARG A 1 183 ? -1.581 -8.739 17.618 1.00 72.75 183 ARG A N 1
ATOM 1468 C CA . ARG A 1 183 ? -1.440 -8.040 18.908 1.00 72.75 183 ARG A CA 1
ATOM 1469 C C . ARG A 1 183 ? -2.349 -6.814 19.051 1.00 72.75 183 ARG A C 1
ATOM 1471 O O . ARG A 1 183 ? -2.448 -6.295 20.156 1.00 72.75 183 ARG A O 1
ATOM 1478 N N . PHE A 1 184 ? -2.945 -6.332 17.957 1.00 64.50 184 PHE A N 1
ATOM 1479 C CA . PHE A 1 184 ? -3.860 -5.181 17.955 1.00 64.50 184 PHE A CA 1
ATOM 1480 C C . PHE A 1 184 ? -5.339 -5.584 18.091 1.00 64.50 184 PHE A C 1
ATOM 1482 O O . PHE A 1 184 ? -6.175 -4.708 18.297 1.00 64.50 184 PHE A O 1
ATOM 1489 N N . ASN A 1 185 ? -5.648 -6.883 17.973 1.00 52.84 185 ASN A N 1
ATOM 1490 C CA . ASN A 1 185 ? -6.961 -7.472 18.276 1.00 52.84 185 ASN A CA 1
ATOM 1491 C C . ASN A 1 185 ? -6.997 -7.989 19.714 1.00 52.84 185 ASN A C 1
ATOM 1493 O O . ASN A 1 185 ? -8.086 -7.923 20.321 1.00 52.84 185 ASN A O 1
#

pLDDT: mean 90.3, std 9.71, range [52.84, 98.62]

Organism: Scyliorhinus torazame (NCBI:txid75743)